Protein AF-A0A3N5I8J9-F1 (afdb_monomer_lite)

Radius of gyration: 19.04 Å; chains: 1; bounding box: 49×52×49 Å

Structure (mmCIF, N/CA/C/O backbone):
data_AF-A0A3N5I8J9-F1
#
_entry.id   AF-A0A3N5I8J9-F1
#
loop_
_atom_site.group_PDB
_atom_site.id
_atom_site.type_symbol
_atom_site.label_atom_id
_atom_site.label_alt_id
_atom_site.label_comp_id
_atom_site.label_asym_id
_atom_site.label_entity_id
_atom_site.label_seq_id
_atom_site.pdbx_PDB_ins_code
_atom_site.Cartn_x
_atom_site.Cartn_y
_atom_site.Cartn_z
_atom_site.occupancy
_atom_site.B_iso_or_equiv
_atom_site.auth_seq_id
_atom_site.auth_comp_id
_atom_site.auth_asym_id
_atom_site.auth_atom_id
_atom_site.pdbx_PDB_model_num
ATOM 1 N N . MET A 1 1 ? -16.643 15.446 7.245 1.00 38.19 1 MET A N 1
ATOM 2 C CA . MET A 1 1 ? -16.345 14.428 6.214 1.00 38.19 1 MET A CA 1
ATOM 3 C C . MET A 1 1 ? -17.607 13.618 5.990 1.00 38.19 1 MET A C 1
ATOM 5 O O . MET A 1 1 ? -18.153 13.133 6.970 1.00 38.19 1 MET A O 1
ATOM 9 N N . ALA A 1 2 ? -18.120 13.555 4.761 1.00 32.69 2 ALA A N 1
ATOM 10 C CA . ALA A 1 2 ? -19.292 12.739 4.450 1.00 32.69 2 ALA A CA 1
ATOM 11 C C . ALA A 1 2 ? -18.886 11.258 4.399 1.00 32.69 2 ALA A C 1
ATOM 13 O O . ALA A 1 2 ? -17.865 10.933 3.795 1.00 32.69 2 ALA A O 1
ATOM 14 N N . ALA A 1 3 ? -19.660 10.384 5.045 1.00 37.78 3 ALA A N 1
ATOM 15 C CA . ALA A 1 3 ? -19.459 8.943 4.970 1.00 37.78 3 ALA A CA 1
ATOM 16 C C . ALA A 1 3 ? -19.724 8.475 3.532 1.00 37.78 3 ALA A C 1
ATOM 18 O O . ALA A 1 3 ? -20.819 8.665 3.001 1.00 37.78 3 ALA A O 1
ATOM 19 N N . VAL A 1 4 ? -18.713 7.890 2.894 1.00 42.34 4 VAL A N 1
ATOM 20 C CA . VAL A 1 4 ? -18.887 7.216 1.606 1.00 42.34 4 VAL A CA 1
ATOM 21 C C . VAL A 1 4 ? -19.664 5.921 1.882 1.00 42.34 4 VAL A C 1
ATOM 23 O O . VAL A 1 4 ? -19.244 5.149 2.744 1.00 42.34 4 VAL A O 1
ATOM 26 N N . PRO A 1 5 ? -20.811 5.672 1.226 1.00 41.78 5 PRO A N 1
ATOM 27 C CA . PRO A 1 5 ? -21.616 4.490 1.507 1.00 41.78 5 PRO A CA 1
ATOM 28 C C . PRO A 1 5 ? -20.843 3.213 1.154 1.00 41.78 5 PRO A C 1
ATOM 30 O O . PRO A 1 5 ? -20.261 3.114 0.075 1.00 41.78 5 PRO A O 1
ATOM 33 N N . ALA A 1 6 ? -20.903 2.208 2.035 1.00 42.53 6 ALA A N 1
ATOM 34 C CA . ALA A 1 6 ? -20.242 0.905 1.875 1.00 42.53 6 ALA A CA 1
ATOM 35 C C . ALA A 1 6 ? -20.578 0.193 0.546 1.00 42.53 6 ALA A C 1
ATOM 37 O O . ALA A 1 6 ? -19.804 -0.626 0.066 1.00 42.53 6 ALA A O 1
ATOM 38 N N . ALA A 1 7 ? -21.692 0.558 -0.100 1.00 42.81 7 ALA A N 1
ATOM 39 C CA . ALA A 1 7 ? -22.076 0.073 -1.425 1.00 42.81 7 ALA A CA 1
ATOM 40 C C . ALA A 1 7 ? -21.104 0.471 -2.559 1.00 42.81 7 ALA A C 1
ATOM 42 O O . ALA A 1 7 ? -21.155 -0.128 -3.633 1.00 42.81 7 ALA A O 1
ATOM 43 N N . ALA A 1 8 ? -20.222 1.455 -2.343 1.00 46.56 8 ALA A N 1
ATOM 44 C CA . ALA A 1 8 ? -19.191 1.851 -3.304 1.00 46.56 8 ALA A CA 1
ATOM 45 C C . ALA A 1 8 ? -17.903 1.009 -3.202 1.00 46.56 8 ALA A C 1
ATOM 47 O O . ALA A 1 8 ? -17.098 1.023 -4.133 1.00 46.56 8 ALA A O 1
ATOM 48 N N . PHE A 1 9 ? -17.718 0.241 -2.122 1.00 50.19 9 PHE A N 1
ATOM 49 C CA . PHE A 1 9 ? -16.536 -0.591 -1.917 1.00 50.19 9 PHE A CA 1
ATOM 50 C C . PHE A 1 9 ? -16.914 -2.066 -2.037 1.00 50.19 9 PHE A C 1
ATOM 52 O O . PHE A 1 9 ? -17.509 -2.656 -1.143 1.00 50.19 9 PHE A O 1
ATOM 59 N N . ARG A 1 10 ? -16.545 -2.693 -3.159 1.00 65.50 10 ARG A N 1
ATOM 60 C CA . ARG A 1 10 ? -16.695 -4.149 -3.337 1.00 65.50 10 ARG A CA 1
ATOM 61 C C . ARG A 1 10 ? -15.750 -4.967 -2.444 1.00 65.50 10 ARG A C 1
ATOM 63 O O . ARG A 1 10 ? -15.867 -6.187 -2.419 1.00 65.50 10 ARG A O 1
ATOM 70 N N . TRP A 1 11 ? -14.835 -4.310 -1.730 1.00 75.75 11 TRP A N 1
ATOM 71 C CA . TRP A 1 11 ? -13.820 -4.935 -0.893 1.00 75.75 11 TRP A CA 1
ATOM 72 C C . TRP A 1 11 ? -13.809 -4.299 0.501 1.00 75.75 11 TRP A C 1
ATOM 74 O O . TRP A 1 11 ? -13.675 -3.081 0.616 1.00 75.75 11 TRP A O 1
ATOM 84 N N . ILE A 1 12 ? -13.969 -5.126 1.538 1.00 86.44 12 ILE A N 1
ATOM 85 C CA . ILE A 1 12 ? -13.916 -4.740 2.954 1.00 86.44 12 ILE A CA 1
ATOM 86 C C . ILE A 1 12 ? -12.791 -5.551 3.596 1.00 86.44 12 ILE A C 1
ATOM 88 O O . ILE A 1 12 ? -12.851 -6.779 3.592 1.00 86.44 12 ILE A O 1
ATOM 92 N N . ASP A 1 13 ? -11.786 -4.878 4.148 1.00 90.56 13 ASP A N 1
ATOM 93 C CA . ASP A 1 13 ? -10.634 -5.498 4.821 1.00 90.56 13 ASP A CA 1
ATOM 94 C C . ASP A 1 13 ? -10.557 -5.150 6.318 1.00 90.56 13 ASP A C 1
ATOM 96 O O . ASP A 1 13 ? -9.645 -5.589 7.019 1.00 90.56 13 ASP A O 1
ATOM 100 N N . GLY A 1 14 ? -11.530 -4.385 6.818 1.00 92.25 14 GLY A N 1
ATOM 101 C CA . GLY A 1 14 ? -11.634 -4.014 8.218 1.00 92.25 14 GLY A CA 1
ATOM 102 C C . GLY A 1 14 ? -13.040 -3.579 8.612 1.00 92.25 14 GLY A C 1
ATOM 103 O O . GLY A 1 14 ? -13.883 -3.255 7.776 1.00 92.25 14 GLY A O 1
ATOM 104 N N . LEU A 1 15 ? -13.294 -3.576 9.918 1.00 94.38 15 LEU A N 1
ATOM 105 C CA . LEU A 1 15 ? -14.535 -3.085 10.508 1.00 94.38 15 LEU A CA 1
ATOM 106 C C . LEU A 1 15 ? -14.209 -1.999 11.523 1.00 94.38 15 LEU A C 1
ATOM 108 O O . LEU A 1 15 ? -13.261 -2.133 12.296 1.00 94.38 15 LEU A O 1
ATOM 112 N N . ARG A 1 16 ? -15.029 -0.954 11.578 1.00 94.19 16 ARG A N 1
ATOM 113 C CA . ARG A 1 16 ? -15.005 0.037 12.657 1.00 94.19 16 ARG A CA 1
ATOM 114 C C . ARG A 1 16 ? -16.383 0.159 13.287 1.00 94.19 16 ARG A C 1
ATOM 116 O O . ARG A 1 16 ? -17.396 0.036 12.604 1.00 94.19 16 ARG A O 1
ATOM 123 N N . ARG A 1 17 ? -16.411 0.437 14.590 1.00 93.62 17 ARG A N 1
ATOM 124 C CA . ARG A 1 17 ? -17.627 0.824 15.304 1.00 93.62 17 ARG A CA 1
ATOM 125 C C . ARG A 1 17 ? -17.758 2.346 15.351 1.00 93.62 17 ARG A C 1
ATOM 127 O O . ARG A 1 17 ? -16.840 3.023 15.803 1.00 93.62 17 ARG A O 1
ATOM 134 N N . GLU A 1 18 ? -18.889 2.865 14.893 1.00 93.88 18 GLU A N 1
ATOM 135 C CA . GLU A 1 18 ? -19.233 4.286 14.997 1.00 93.88 18 GLU A CA 1
ATOM 136 C C . GLU A 1 18 ? -19.690 4.647 16.421 1.00 93.88 18 GLU A C 1
ATOM 138 O O . GLU A 1 18 ? -20.129 3.765 17.168 1.00 93.88 18 GLU A O 1
ATOM 143 N N . PRO A 1 19 ? -19.673 5.938 16.810 1.00 92.44 19 PRO A N 1
ATOM 144 C CA . PRO A 1 19 ? -20.196 6.386 18.103 1.00 92.44 19 PRO A CA 1
ATOM 145 C C . PRO A 1 19 ? -21.672 6.030 18.345 1.00 92.44 19 PRO A C 1
ATOM 147 O O . PRO A 1 19 ? -22.088 5.913 19.494 1.00 92.44 19 PRO A O 1
ATOM 150 N N . SER A 1 20 ? -22.461 5.832 17.280 1.00 94.50 20 SER A N 1
ATOM 151 C CA . SER A 1 20 ? -23.848 5.347 17.356 1.00 94.50 20 SER A CA 1
ATOM 152 C C . SER A 1 20 ? -23.962 3.881 17.790 1.00 94.50 20 SER A C 1
ATOM 154 O O . SER A 1 20 ? -25.043 3.436 18.166 1.00 94.50 20 SER A O 1
ATOM 156 N N . GLY A 1 21 ? -22.861 3.128 17.741 1.00 93.75 21 GLY A N 1
ATOM 157 C CA . GLY A 1 21 ? -22.817 1.686 17.962 1.00 93.75 21 GLY A CA 1
ATOM 158 C C . GLY A 1 21 ? -22.853 0.858 16.675 1.00 93.75 21 GLY A C 1
ATOM 159 O O . GLY A 1 21 ? -22.601 -0.347 16.750 1.00 93.75 21 GLY A O 1
ATOM 160 N N . ASP A 1 22 ? -23.097 1.474 15.517 1.00 94.69 22 ASP A N 1
ATOM 161 C CA . ASP A 1 22 ? -23.155 0.789 14.221 1.00 94.69 22 ASP A CA 1
ATOM 162 C C . ASP A 1 22 ? -21.782 0.261 13.784 1.00 94.69 22 ASP A C 1
ATOM 164 O O . ASP A 1 22 ? -20.743 0.833 14.118 1.00 94.69 22 ASP A O 1
ATOM 168 N N . LEU A 1 23 ? -21.775 -0.834 13.018 1.00 94.25 23 LEU A N 1
ATOM 169 C CA . LEU A 1 23 ? -20.569 -1.359 12.375 1.00 94.25 23 LEU A CA 1
ATOM 170 C C . LEU A 1 23 ? -20.493 -0.884 10.925 1.00 94.25 23 LEU A C 1
ATOM 172 O O . LEU A 1 23 ? -21.447 -1.029 10.162 1.00 94.25 23 LEU A O 1
ATOM 176 N N . VAL A 1 24 ? -19.329 -0.370 10.544 1.00 92.94 24 VAL A N 1
ATOM 177 C CA . VAL A 1 24 ? -19.033 0.128 9.200 1.00 92.94 24 VAL A CA 1
ATOM 178 C C . VAL A 1 24 ? -17.894 -0.694 8.607 1.00 92.94 24 VAL A C 1
ATOM 180 O O . VAL A 1 24 ? -16.873 -0.914 9.260 1.00 92.94 24 VAL A O 1
ATOM 183 N N . GLY A 1 25 ? -18.087 -1.157 7.370 1.00 91.25 25 GLY A N 1
ATOM 184 C CA . GLY A 1 25 ? -17.038 -1.790 6.576 1.00 91.25 25 GLY A CA 1
ATOM 185 C C . GLY A 1 25 ? -16.046 -0.758 6.053 1.00 91.25 25 GLY A C 1
ATOM 186 O O . GLY A 1 25 ? -16.451 0.272 5.515 1.00 91.25 25 GLY A O 1
ATOM 187 N N . CYS A 1 26 ? -14.759 -1.044 6.210 1.00 91.00 26 CYS A N 1
ATOM 188 C CA . CYS A 1 26 ? -13.653 -0.188 5.800 1.00 91.00 26 CYS A CA 1
ATOM 189 C C . CYS A 1 26 ? -12.792 -0.878 4.732 1.00 91.00 26 CYS A C 1
ATOM 191 O O . CYS A 1 26 ? -12.763 -2.107 4.650 1.00 91.00 26 CYS A O 1
ATOM 193 N N . ASN A 1 27 ? -12.095 -0.066 3.935 1.00 90.56 27 ASN A N 1
ATOM 194 C CA . ASN A 1 27 ? -11.051 -0.492 3.002 1.00 90.56 27 ASN A CA 1
ATOM 195 C C . ASN A 1 27 ? -9.742 0.229 3.377 1.00 90.56 27 ASN A C 1
ATOM 197 O O . ASN A 1 27 ? -9.341 1.202 2.737 1.00 90.56 27 ASN A O 1
ATOM 201 N N . PHE A 1 28 ? -9.121 -0.207 4.472 1.00 92.44 28 PHE A N 1
ATOM 202 C CA . PHE A 1 28 ? -7.886 0.368 5.007 1.00 92.44 28 PHE A CA 1
ATOM 203 C C . PHE A 1 28 ? -6.708 0.186 4.058 1.00 92.44 28 PHE A C 1
ATOM 205 O O . PHE A 1 28 ? -5.803 1.015 4.039 1.00 92.44 28 PHE A O 1
ATOM 212 N N . LEU A 1 29 ? -6.734 -0.858 3.233 1.00 90.50 29 LEU A N 1
ATOM 213 C CA . LEU A 1 29 ? -5.770 -1.056 2.166 1.00 90.50 29 LEU A CA 1
ATOM 214 C C . LEU A 1 29 ? -5.812 0.086 1.133 1.00 90.50 29 LEU A C 1
ATOM 216 O O . LEU A 1 29 ? -4.759 0.602 0.765 1.00 90.50 29 LEU A O 1
ATOM 220 N N . ALA A 1 30 ? -6.997 0.534 0.703 1.00 88.00 30 ALA A N 1
ATOM 221 C CA . ALA A 1 30 ? -7.114 1.702 -0.179 1.00 88.00 30 ALA A CA 1
ATOM 222 C C . ALA A 1 30 ? -6.598 2.981 0.492 1.00 88.00 30 ALA A C 1
ATOM 224 O O . ALA A 1 30 ? -5.846 3.735 -0.123 1.00 88.00 30 ALA A O 1
ATOM 225 N N . GLU A 1 31 ? -6.951 3.198 1.764 1.00 91.38 31 GLU A N 1
ATOM 226 C CA . GLU A 1 31 ? -6.442 4.338 2.538 1.00 91.38 31 GLU A CA 1
ATOM 227 C C . GLU A 1 31 ? -4.910 4.321 2.650 1.00 91.38 31 GLU A C 1
ATOM 229 O O . GLU A 1 31 ? -4.269 5.364 2.523 1.00 91.38 31 GLU A O 1
ATOM 234 N N . ALA A 1 32 ? -4.313 3.145 2.851 1.00 93.19 32 ALA A N 1
ATOM 235 C CA . ALA A 1 32 ? -2.868 2.972 2.922 1.00 93.19 32 ALA A CA 1
ATOM 236 C C . ALA A 1 32 ? -2.178 3.331 1.602 1.00 93.19 32 ALA A C 1
ATOM 238 O O . ALA A 1 32 ? -1.175 4.046 1.605 1.00 93.19 32 ALA A O 1
ATOM 239 N N . VAL A 1 33 ? -2.725 2.876 0.471 1.00 91.00 33 VAL A N 1
ATOM 240 C CA . VAL A 1 33 ? -2.208 3.219 -0.863 1.00 91.00 33 VAL A CA 1
ATOM 241 C C . VAL A 1 33 ? -2.300 4.720 -1.103 1.00 91.00 33 VAL A C 1
ATOM 243 O O . VAL A 1 33 ? -1.315 5.328 -1.518 1.00 91.00 33 VAL A O 1
ATOM 246 N N . ASP A 1 34 ? -3.440 5.332 -0.786 1.00 91.19 34 ASP A N 1
ATOM 247 C CA . ASP A 1 34 ? -3.631 6.779 -0.881 1.00 91.19 34 ASP A CA 1
ATOM 248 C C . ASP A 1 34 ? -2.601 7.561 -0.056 1.00 91.19 34 ASP A C 1
ATOM 250 O O . ASP A 1 34 ? -2.024 8.542 -0.536 1.00 91.19 34 ASP A O 1
ATOM 254 N N . ASP A 1 35 ? -2.360 7.141 1.187 1.00 92.69 35 ASP A N 1
ATOM 255 C CA . ASP A 1 35 ? -1.403 7.795 2.077 1.00 92.69 35 ASP A CA 1
ATOM 256 C C . ASP A 1 35 ? 0.039 7.647 1.552 1.00 92.69 35 ASP A C 1
ATOM 258 O O . ASP A 1 35 ? 0.799 8.619 1.570 1.00 92.69 35 ASP A O 1
ATOM 262 N N . LEU A 1 36 ? 0.412 6.476 1.022 1.00 93.69 36 LEU A N 1
ATOM 263 C CA . LEU A 1 36 ? 1.726 6.234 0.408 1.00 93.69 36 LEU A CA 1
ATOM 264 C C . LEU A 1 36 ? 1.937 7.054 -0.875 1.00 93.69 36 LEU A C 1
ATOM 266 O O . LEU A 1 36 ? 3.023 7.601 -1.090 1.00 93.69 36 LEU A O 1
ATOM 270 N N . LEU A 1 37 ? 0.906 7.183 -1.714 1.00 91.81 37 LEU A N 1
ATOM 271 C CA . LEU A 1 37 ? 0.949 8.012 -2.922 1.00 91.81 37 LEU A CA 1
ATOM 272 C C . LEU A 1 37 ? 1.126 9.492 -2.572 1.00 91.81 37 LEU A C 1
ATOM 274 O O . LEU A 1 37 ? 1.973 10.168 -3.163 1.00 91.81 37 LEU A O 1
ATOM 278 N N . ARG A 1 38 ? 0.378 9.989 -1.579 1.00 92.75 38 ARG A N 1
ATOM 279 C CA . ARG A 1 38 ? 0.498 11.373 -1.095 1.00 92.75 38 ARG A CA 1
ATOM 280 C C . ARG A 1 38 ? 1.870 11.658 -0.503 1.00 92.75 38 ARG A C 1
ATOM 282 O O . ARG A 1 38 ? 2.459 12.686 -0.826 1.00 92.75 38 ARG A O 1
ATOM 289 N N . GLU A 1 39 ? 2.398 10.760 0.322 1.00 93.50 39 GLU A N 1
ATOM 290 C CA . GLU A 1 39 ? 3.744 10.889 0.889 1.00 93.50 39 GLU A CA 1
ATOM 291 C C . GLU A 1 39 ? 4.807 10.948 -0.215 1.00 93.50 39 GLU A C 1
ATOM 293 O O . GLU A 1 39 ? 5.699 11.798 -0.194 1.00 93.50 39 GLU A O 1
ATOM 298 N N . HIS A 1 40 ? 4.700 10.079 -1.222 1.00 93.25 40 HIS A N 1
ATOM 299 C CA . HIS A 1 40 ? 5.619 10.084 -2.356 1.00 93.25 40 HIS A CA 1
ATOM 300 C C . HIS A 1 40 ? 5.545 11.386 -3.160 1.00 93.25 40 HIS A C 1
ATOM 302 O O . HIS A 1 40 ? 6.587 11.953 -3.498 1.00 93.25 40 HIS A O 1
ATOM 308 N N . GLN A 1 41 ? 4.340 11.900 -3.413 1.00 92.88 41 GLN A N 1
ATOM 309 C CA . GLN A 1 41 ? 4.142 13.187 -4.081 1.00 92.88 41 GLN A CA 1
ATOM 310 C C . GLN A 1 41 ? 4.715 14.352 -3.263 1.00 92.88 41 GLN A C 1
ATOM 312 O O . GLN A 1 41 ? 5.367 15.226 -3.825 1.00 92.88 41 GLN A O 1
ATOM 317 N N . GLN A 1 42 ? 4.523 14.367 -1.943 1.00 94.19 42 GLN A N 1
ATOM 318 C CA . GLN A 1 42 ? 5.097 15.392 -1.061 1.00 94.19 42 GLN A CA 1
ATOM 319 C C . GLN A 1 42 ? 6.628 15.356 -1.065 1.00 94.19 42 GLN A C 1
ATOM 321 O O . GLN A 1 42 ? 7.273 16.401 -1.089 1.00 94.19 42 GLN A O 1
ATOM 326 N N . ARG A 1 43 ? 7.212 14.155 -1.078 1.00 93.31 43 ARG A N 1
ATOM 327 C CA . ARG A 1 43 ? 8.664 13.949 -1.080 1.00 93.31 43 ARG A CA 1
ATOM 328 C C . ARG A 1 43 ? 9.325 14.374 -2.392 1.00 93.31 43 ARG A C 1
ATOM 330 O O . ARG A 1 43 ? 10.433 14.903 -2.369 1.00 93.31 43 ARG A O 1
ATOM 337 N N . THR A 1 44 ? 8.690 14.084 -3.524 1.00 92.44 44 THR A N 1
ATOM 338 C CA . THR A 1 44 ? 9.254 14.326 -4.866 1.00 92.44 44 THR A CA 1
ATOM 339 C C . THR A 1 44 ? 8.823 15.665 -5.463 1.00 92.44 44 THR A C 1
ATOM 341 O O . THR A 1 44 ? 9.482 16.178 -6.362 1.00 92.44 44 THR A O 1
ATOM 344 N N . GLY A 1 45 ? 7.720 16.241 -4.979 1.00 93.50 45 GLY A N 1
ATOM 345 C CA . GLY A 1 45 ? 7.072 17.399 -5.591 1.00 93.50 45 GLY A CA 1
ATOM 346 C C . GLY A 1 45 ? 6.377 17.081 -6.920 1.00 93.50 45 GLY A C 1
ATOM 347 O O . GLY A 1 45 ? 5.953 18.007 -7.609 1.00 93.50 45 GLY A O 1
ATOM 348 N N . GLN A 1 46 ? 6.261 15.803 -7.299 1.00 89.19 46 GLN A N 1
ATOM 349 C CA . GLN A 1 46 ? 5.727 15.369 -8.589 1.00 89.19 46 GLN A CA 1
ATOM 350 C C . GLN A 1 46 ? 4.536 14.423 -8.420 1.00 89.19 46 GLN A C 1
ATOM 352 O O . GLN A 1 46 ? 4.527 13.541 -7.563 1.00 89.19 46 GLN A O 1
ATOM 357 N N . SER A 1 47 ? 3.515 14.603 -9.259 1.00 88.69 47 SER A N 1
ATOM 358 C CA . SER A 1 47 ? 2.400 13.660 -9.373 1.00 88.69 47 SER A CA 1
ATOM 359 C C . SER A 1 47 ? 2.767 12.498 -10.293 1.00 88.69 47 SER A C 1
ATOM 361 O O . SER A 1 47 ? 3.504 12.673 -11.262 1.00 88.69 47 SER A O 1
ATOM 363 N N . LEU A 1 48 ? 2.211 11.318 -10.016 1.00 86.62 48 LEU A N 1
ATOM 364 C CA . LEU A 1 48 ? 2.358 10.155 -10.889 1.00 86.62 48 LEU A CA 1
ATOM 365 C C . LEU A 1 48 ? 1.405 10.293 -12.083 1.00 86.62 48 LEU A C 1
ATOM 367 O O . LEU A 1 48 ? 0.199 10.467 -11.908 1.00 86.62 48 LEU A O 1
ATOM 371 N N . ALA A 1 49 ? 1.948 10.228 -13.296 1.00 83.69 49 ALA A N 1
ATOM 372 C CA . ALA A 1 49 ? 1.218 10.466 -14.540 1.00 83.69 49 ALA A CA 1
ATOM 373 C C . ALA A 1 49 ? 0.379 9.262 -14.993 1.00 83.69 49 ALA A C 1
ATOM 375 O O . ALA A 1 49 ? -0.580 9.414 -15.757 1.00 83.69 49 ALA A O 1
ATOM 376 N N . ALA A 1 50 ? 0.766 8.065 -14.553 1.00 83.50 50 ALA A N 1
ATOM 377 C CA . ALA A 1 50 ? 0.088 6.819 -14.866 1.00 83.50 50 ALA A CA 1
ATOM 378 C C . ALA A 1 50 ? 0.361 5.749 -13.804 1.00 83.50 50 ALA A C 1
ATOM 380 O O . ALA A 1 50 ? 1.290 5.874 -13.005 1.00 83.50 50 ALA A O 1
ATOM 381 N N . CYS A 1 51 ? -0.428 4.679 -13.829 1.00 83.06 51 CYS A N 1
ATOM 382 C CA . CYS A 1 51 ? -0.152 3.439 -13.106 1.00 83.06 51 CYS A CA 1
ATOM 383 C C . CYS A 1 51 ? 0.189 2.313 -14.093 1.00 83.06 51 CYS A C 1
ATOM 385 O O . CYS A 1 51 ? -0.386 2.297 -15.180 1.00 83.06 51 CYS A O 1
ATOM 387 N N . LEU A 1 52 ? 1.110 1.417 -13.700 1.00 79.19 52 LEU A N 1
ATOM 388 C CA . LEU A 1 52 ? 1.633 0.259 -14.423 1.00 79.19 52 LEU A CA 1
ATOM 389 C C . LEU A 1 52 ? 1.460 -1.073 -13.608 1.00 79.19 52 LEU A C 1
ATOM 391 O O . LEU A 1 52 ? 2.269 -1.349 -12.744 1.00 79.19 52 LEU A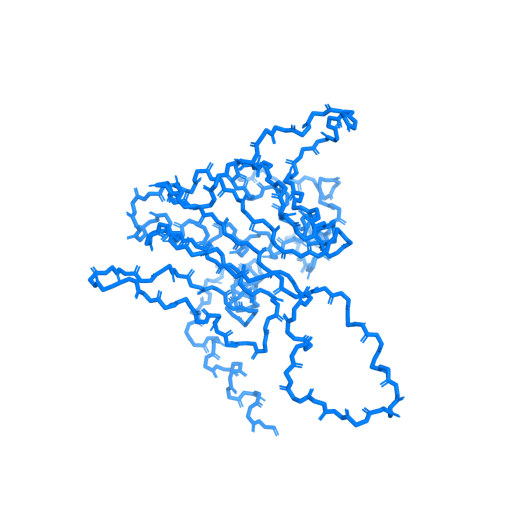 O 1
ATOM 395 N N . LEU A 1 53 ? 0.459 -1.924 -13.846 1.00 78.31 53 LEU A N 1
ATOM 396 C CA . LEU A 1 53 ? 0.142 -3.207 -13.225 1.00 78.31 53 LEU A CA 1
ATOM 397 C C . LEU A 1 53 ? 0.807 -4.387 -13.949 1.00 78.31 53 LEU A C 1
ATOM 399 O O . LEU A 1 53 ? 0.386 -4.764 -15.033 1.00 78.31 53 LEU A O 1
ATOM 403 N N . LEU A 1 54 ? 1.793 -5.029 -13.338 1.00 76.31 54 LEU A N 1
ATOM 404 C CA . LEU A 1 54 ? 2.490 -6.195 -13.878 1.00 76.31 54 LEU A CA 1
ATOM 405 C C . LEU A 1 54 ? 2.010 -7.464 -13.163 1.00 76.31 54 LEU A C 1
ATOM 407 O O . LEU A 1 54 ? 2.156 -7.574 -11.950 1.00 76.31 54 LEU A O 1
ATOM 411 N N . GLY A 1 55 ? 1.463 -8.432 -13.891 1.00 71.44 55 GLY A N 1
ATOM 412 C CA . GLY A 1 55 ? 0.964 -9.698 -13.345 1.00 71.44 55 GLY A CA 1
ATOM 413 C C . GLY A 1 55 ? 0.107 -10.431 -14.373 1.00 71.44 55 GLY A C 1
ATOM 414 O O . GLY A 1 55 ? -0.091 -9.927 -15.478 1.00 71.44 55 GLY A O 1
ATOM 415 N N . ASP A 1 56 ? -0.414 -11.610 -14.036 1.00 69.88 56 ASP A N 1
ATOM 416 C CA . ASP A 1 56 ? -1.462 -12.212 -14.860 1.00 69.88 56 ASP A CA 1
ATOM 417 C C . ASP A 1 56 ? -2.799 -11.486 -14.666 1.00 69.88 56 ASP A C 1
ATOM 419 O O . ASP A 1 56 ? -3.022 -10.769 -13.686 1.00 69.88 56 ASP A O 1
ATOM 423 N N . LEU A 1 57 ? -3.714 -11.708 -15.610 1.00 67.38 57 LEU A N 1
ATOM 424 C CA . LEU A 1 57 ? -5.005 -11.040 -15.616 1.00 67.38 57 LEU A CA 1
ATOM 425 C C . LEU A 1 57 ? -5.787 -11.274 -14.318 1.00 67.38 57 LEU A C 1
ATOM 427 O O . LEU A 1 57 ? -6.309 -10.303 -13.787 1.00 67.38 57 LEU A O 1
ATOM 431 N N . ALA A 1 58 ? -5.840 -12.502 -13.791 1.00 67.25 58 ALA A N 1
ATOM 432 C CA . ALA A 1 58 ? -6.629 -12.830 -12.602 1.00 67.25 58 ALA A CA 1
ATOM 433 C C . ALA A 1 58 ? -6.080 -12.142 -11.343 1.00 67.25 58 ALA A C 1
ATOM 435 O O . ALA A 1 58 ? -6.855 -11.578 -10.565 1.00 67.25 58 ALA A O 1
ATOM 436 N N . ALA A 1 59 ? -4.755 -12.115 -11.178 1.00 69.06 59 ALA A N 1
ATOM 437 C CA . ALA A 1 59 ? -4.093 -11.351 -10.125 1.00 69.06 59 ALA A CA 1
ATOM 438 C C . ALA A 1 59 ? -4.398 -9.851 -10.255 1.00 69.06 59 ALA A C 1
ATOM 440 O O . ALA A 1 59 ? -4.779 -9.210 -9.273 1.00 69.06 59 ALA A O 1
ATOM 441 N N . ILE A 1 60 ? -4.330 -9.304 -11.475 1.00 70.06 60 ILE A N 1
ATOM 442 C CA . ILE A 1 60 ? -4.666 -7.902 -11.738 1.00 70.06 60 ILE A CA 1
ATOM 443 C C . ILE A 1 60 ? -6.137 -7.608 -11.409 1.00 70.06 60 ILE A C 1
ATOM 445 O O . ILE A 1 60 ? -6.420 -6.608 -10.748 1.00 70.06 60 ILE A O 1
ATOM 449 N N . GLU A 1 61 ? -7.094 -8.440 -11.835 1.00 70.31 61 GLU A N 1
ATOM 450 C CA . GLU A 1 61 ? -8.518 -8.212 -11.535 1.00 70.31 61 GLU A CA 1
ATOM 451 C C . GLU A 1 61 ? -8.774 -8.235 -10.024 1.00 70.31 61 GLU A C 1
ATOM 453 O O . GLU A 1 61 ? -9.482 -7.373 -9.504 1.00 70.31 61 GLU A O 1
ATOM 458 N N . SER A 1 62 ? -8.163 -9.189 -9.316 1.00 66.50 62 SER A N 1
ATOM 459 C CA . SER A 1 62 ? -8.316 -9.331 -7.869 1.00 66.50 62 SER A CA 1
ATOM 460 C C . SER A 1 62 ? -7.721 -8.150 -7.104 1.00 66.50 62 SER A C 1
ATOM 462 O O . SER A 1 62 ? -8.311 -7.697 -6.127 1.00 66.50 62 SER A O 1
ATOM 464 N N . ALA A 1 63 ? -6.563 -7.646 -7.527 1.00 66.38 63 ALA A N 1
ATOM 465 C CA . ALA A 1 63 ? -5.856 -6.593 -6.808 1.00 66.38 63 ALA A CA 1
ATOM 466 C C . ALA A 1 63 ? -6.345 -5.187 -7.164 1.00 66.38 63 ALA A C 1
ATOM 468 O O . ALA A 1 63 ? -6.326 -4.300 -6.322 1.00 66.38 63 ALA A O 1
ATOM 469 N N . THR A 1 64 ? -6.815 -4.951 -8.389 1.00 71.00 64 THR A N 1
ATOM 470 C CA . THR A 1 64 ? -7.290 -3.615 -8.795 1.00 71.00 64 THR A CA 1
ATOM 471 C C . THR A 1 64 ? -8.579 -3.199 -8.113 1.00 71.00 64 THR A C 1
ATOM 473 O O . THR A 1 64 ? -8.807 -2.005 -7.937 1.00 71.00 64 THR A O 1
ATOM 476 N N . LEU A 1 65 ? -9.413 -4.157 -7.704 1.00 71.06 65 LEU A N 1
ATOM 477 C CA . LEU A 1 65 ? -10.677 -3.881 -7.025 1.00 71.06 65 LEU A CA 1
ATOM 478 C C . LEU A 1 65 ? -10.488 -3.104 -5.706 1.00 71.06 65 LEU A C 1
ATOM 480 O O . LEU A 1 65 ? -11.142 -2.070 -5.558 1.00 71.06 65 LEU A O 1
ATOM 484 N N . PRO A 1 66 ? -9.594 -3.520 -4.786 1.00 69.69 66 PRO A N 1
ATOM 485 C CA . PRO A 1 66 ? -9.262 -2.739 -3.596 1.00 69.69 66 PRO A CA 1
ATOM 486 C C . PRO A 1 66 ? -8.767 -1.319 -3.880 1.00 69.69 66 PRO A C 1
ATOM 488 O O . PRO A 1 66 ? -9.062 -0.423 -3.098 1.00 69.69 66 PRO A O 1
ATOM 491 N N . PHE A 1 67 ? -8.039 -1.105 -4.981 1.00 74.25 67 PHE A N 1
ATOM 492 C CA . PHE A 1 67 ? -7.332 0.152 -5.257 1.00 74.25 67 PHE A CA 1
ATOM 493 C C . PHE A 1 67 ? -8.061 1.090 -6.228 1.00 74.25 67 PHE A C 1
ATOM 495 O O . PHE A 1 67 ? -7.600 2.199 -6.483 1.00 74.25 67 PHE A O 1
ATOM 502 N N . ALA A 1 68 ? -9.187 0.673 -6.810 1.00 70.19 68 ALA A N 1
ATOM 503 C CA . ALA A 1 68 ? -9.783 1.354 -7.962 1.00 70.19 68 ALA A CA 1
ATOM 504 C C . ALA A 1 68 ? -10.082 2.851 -7.738 1.00 70.19 68 ALA A C 1
ATOM 506 O O . ALA A 1 68 ? -10.098 3.615 -8.699 1.00 70.19 68 ALA A O 1
ATOM 507 N N . SER A 1 69 ? -10.308 3.276 -6.490 1.00 72.38 69 SER A N 1
ATOM 508 C CA . SER A 1 69 ? -10.583 4.671 -6.133 1.00 72.38 69 SER A CA 1
ATOM 509 C C . SER A 1 69 ? -9.343 5.544 -5.914 1.00 72.38 69 SER A C 1
ATOM 511 O O . SER A 1 69 ? -9.488 6.763 -5.902 1.00 72.38 69 SER A O 1
ATOM 513 N N . CYS A 1 70 ? -8.160 4.954 -5.715 1.00 75.06 70 CYS A N 1
ATOM 514 C CA . CYS A 1 70 ? -6.937 5.665 -5.315 1.00 75.06 70 CYS A CA 1
ATOM 515 C C . CYS A 1 70 ? -5.830 5.667 -6.381 1.00 75.06 70 CYS A C 1
ATOM 517 O O . CYS A 1 70 ? -4.830 6.368 -6.240 1.00 75.06 70 CYS A O 1
ATOM 519 N N . LEU A 1 71 ? -5.967 4.883 -7.454 1.00 78.88 71 LEU A N 1
ATOM 520 C CA . LEU A 1 71 ? -4.928 4.803 -8.482 1.00 78.88 71 LEU A CA 1
ATOM 521 C C . LEU A 1 71 ? -4.927 6.040 -9.406 1.00 78.88 71 LEU A C 1
ATOM 523 O O . LEU A 1 71 ? -5.995 6.521 -9.794 1.00 78.88 71 LEU A O 1
ATOM 527 N N . PRO A 1 72 ? -3.739 6.524 -9.827 1.00 70.62 72 PRO A N 1
ATOM 528 C CA . PRO A 1 72 ? -3.610 7.482 -10.926 1.00 70.62 72 PRO A CA 1
ATOM 529 C C . PRO A 1 72 ? -4.273 6.981 -12.221 1.00 70.62 72 PRO A C 1
ATOM 531 O O . PRO A 1 72 ? -4.543 5.783 -12.342 1.00 70.62 72 PRO A O 1
ATOM 534 N N . PRO A 1 73 ? -4.466 7.855 -13.233 1.00 66.06 73 PRO A N 1
ATOM 535 C CA . PRO A 1 73 ? -5.005 7.456 -14.528 1.00 66.06 73 PRO A CA 1
ATOM 536 C C . PRO A 1 73 ? -4.312 6.215 -15.097 1.00 66.06 73 PRO A C 1
ATOM 538 O O . PRO A 1 73 ? -3.088 6.119 -15.181 1.00 66.06 73 PRO A O 1
ATOM 541 N N . LEU A 1 74 ? -5.124 5.244 -15.486 1.00 62.47 74 LEU A N 1
ATOM 542 C CA . LEU A 1 74 ? -4.680 3.921 -15.897 1.00 62.47 74 LEU A CA 1
ATOM 543 C C . LEU A 1 74 ? -4.335 3.965 -17.408 1.00 62.47 74 LEU A C 1
ATOM 545 O O . LEU A 1 74 ? -5.173 4.365 -18.216 1.00 62.47 74 LEU A O 1
ATOM 549 N N . ARG A 1 75 ? -3.096 3.611 -17.806 1.00 56.03 75 ARG A N 1
ATOM 550 C CA . ARG A 1 75 ? -2.616 3.654 -19.212 1.00 56.03 75 ARG A CA 1
ATOM 551 C C . ARG A 1 75 ? -2.241 2.266 -19.745 1.00 56.03 75 ARG A C 1
ATOM 553 O O . ARG A 1 75 ? -1.417 1.599 -19.146 1.00 56.03 75 ARG A O 1
ATOM 560 N N . TYR A 1 76 ? -2.790 1.882 -20.903 1.00 53.56 76 TYR A N 1
ATOM 561 C CA . TYR A 1 76 ? -2.655 0.549 -21.521 1.00 53.56 76 TYR A CA 1
ATOM 562 C C . TYR A 1 76 ? -1.294 0.286 -22.193 1.00 53.56 76 TYR A C 1
ATOM 564 O O . TYR A 1 76 ? -0.833 1.125 -22.966 1.00 53.56 76 TYR A O 1
ATOM 572 N N . GLN A 1 77 ? -0.700 -0.904 -21.994 1.00 50.19 77 GLN A N 1
ATOM 573 C CA . GLN A 1 77 ? 0.491 -1.337 -22.743 1.00 50.19 77 GLN A CA 1
ATOM 574 C C . GLN A 1 77 ? 0.568 -2.868 -22.920 1.00 50.19 77 GLN A C 1
ATOM 576 O O . GLN A 1 77 ? 0.646 -3.583 -21.932 1.00 50.19 77 GLN A O 1
ATOM 581 N N . PRO A 1 78 ? 0.597 -3.417 -24.143 1.00 42.06 78 PRO A N 1
ATOM 582 C CA . PRO A 1 78 ? 0.864 -4.843 -24.334 1.00 42.06 78 PRO A CA 1
ATOM 583 C C . PRO A 1 78 ? 2.342 -5.167 -24.046 1.00 42.06 78 PRO A C 1
ATOM 585 O O . PRO A 1 78 ? 3.228 -4.457 -24.526 1.00 42.06 78 PRO A O 1
ATOM 588 N N . VAL A 1 79 ? 2.620 -6.242 -23.298 1.00 48.75 79 VAL A N 1
ATOM 589 C CA . VAL A 1 79 ? 3.983 -6.794 -23.157 1.00 48.75 79 VAL A CA 1
ATOM 590 C C . VAL A 1 79 ? 4.163 -7.920 -24.175 1.00 48.75 79 VAL A C 1
ATOM 592 O O . VAL A 1 79 ? 3.245 -8.690 -24.454 1.00 48.75 79 VAL A O 1
ATOM 595 N N . ALA A 1 80 ? 5.347 -7.964 -24.792 1.00 38.75 80 ALA A N 1
ATOM 596 C CA . ALA A 1 80 ? 5.664 -8.787 -25.963 1.00 38.75 80 ALA A CA 1
ATOM 597 C C . ALA A 1 80 ? 5.588 -10.314 -25.736 1.00 38.75 80 ALA A C 1
ATOM 599 O O . ALA A 1 80 ? 5.675 -11.074 -26.696 1.00 38.75 80 ALA A O 1
ATOM 600 N N . ASP A 1 81 ? 5.420 -10.766 -24.494 1.00 44.06 81 ASP A N 1
ATOM 601 C CA . ASP A 1 81 ? 5.361 -12.173 -24.081 1.00 44.06 81 ASP A CA 1
ATOM 602 C C . ASP A 1 81 ? 3.928 -12.742 -24.008 1.00 44.06 81 ASP A C 1
ATOM 604 O O . ASP A 1 81 ? 3.741 -13.907 -23.657 1.00 44.06 81 ASP A O 1
ATOM 608 N N . GLY A 1 82 ? 2.910 -11.946 -24.352 1.00 37.66 82 GLY A N 1
ATOM 609 C CA . GLY A 1 82 ? 1.504 -12.351 -24.263 1.00 37.66 82 GLY A CA 1
ATOM 610 C C . GLY A 1 82 ? 0.870 -12.117 -22.888 1.00 37.66 82 GLY A C 1
ATOM 611 O O . GLY A 1 82 ? -0.293 -12.473 -22.690 1.00 37.66 82 GLY A O 1
ATOM 612 N N . SER A 1 83 ? 1.583 -11.481 -21.955 1.00 42.31 83 SER A N 1
ATOM 613 C CA . SER A 1 83 ? 1.019 -11.007 -20.692 1.00 42.31 83 SER A CA 1
ATOM 614 C C . SER A 1 83 ? 0.171 -9.751 -20.936 1.00 42.31 83 SER A C 1
ATOM 616 O O . SER A 1 83 ? 0.653 -8.717 -21.405 1.00 42.31 83 SER A O 1
ATOM 618 N N . LEU A 1 84 ? -1.128 -9.837 -20.632 1.00 41.50 84 LEU A N 1
ATOM 619 C CA . LEU A 1 84 ? -2.048 -8.700 -20.679 1.00 41.50 84 LEU A CA 1
ATOM 620 C C . LEU A 1 84 ? -1.781 -7.771 -19.500 1.00 41.50 84 LEU A C 1
ATOM 622 O O . LEU A 1 84 ? -2.084 -8.096 -18.355 1.00 41.50 84 LEU A O 1
ATOM 626 N N . VAL A 1 85 ? -1.286 -6.578 -19.794 1.00 46.38 85 VAL A N 1
ATOM 627 C CA . VAL A 1 85 ? -1.125 -5.527 -18.798 1.00 46.38 85 VAL A CA 1
ATOM 628 C C . VAL A 1 85 ? -2.383 -4.659 -18.837 1.00 46.38 85 VAL A C 1
ATOM 630 O O . VAL A 1 85 ? -2.573 -3.809 -19.712 1.00 46.38 85 VAL A O 1
ATOM 633 N N . ARG A 1 86 ? -3.321 -4.970 -17.941 1.00 43.41 86 ARG A N 1
ATOM 634 C CA . ARG A 1 86 ? -4.622 -4.299 -17.833 1.00 43.41 86 ARG A CA 1
ATOM 635 C C . ARG A 1 86 ? -4.476 -2.988 -17.070 1.00 43.41 86 ARG A C 1
ATOM 637 O O . ARG A 1 86 ? -3.786 -2.933 -16.063 1.00 43.41 86 ARG A O 1
ATOM 644 N N . TYR A 1 87 ? -5.218 -1.969 -17.495 1.00 46.97 87 TYR A N 1
ATOM 645 C CA . TYR A 1 87 ? -5.282 -0.674 -16.823 1.00 46.97 87 TYR A CA 1
ATOM 646 C C . TYR A 1 87 ? -6.729 -0.216 -16.761 1.00 46.97 87 TYR A C 1
ATOM 648 O O . TYR A 1 87 ? -7.340 0.065 -17.781 1.00 46.97 87 TYR A O 1
ATOM 656 N N . GLY A 1 88 ? -7.305 -0.246 -15.561 1.00 36.66 88 GLY A N 1
ATOM 657 C CA . GLY A 1 88 ? -8.738 -0.096 -15.311 1.00 36.66 88 GLY A CA 1
ATOM 658 C C . GLY A 1 88 ? -9.416 1.146 -15.913 1.00 36.66 88 GLY A C 1
ATOM 659 O O . GLY A 1 88 ? -9.140 2.290 -15.585 1.00 36.66 88 GLY A O 1
ATOM 660 N N . GLY A 1 89 ? -10.413 0.847 -16.729 1.00 34.38 89 GLY A N 1
ATOM 661 C CA . GLY A 1 89 ? -11.698 1.514 -16.899 1.00 34.38 89 GLY A CA 1
ATOM 662 C C . GLY A 1 89 ? -12.696 0.405 -17.268 1.00 34.38 89 GLY A C 1
ATOM 663 O O . GLY A 1 89 ? -12.298 -0.763 -17.373 1.00 34.38 89 GLY A O 1
ATOM 664 N N . ALA A 1 90 ? -13.983 0.711 -17.463 1.00 41.31 90 ALA A N 1
ATOM 665 C CA . ALA A 1 90 ? -14.882 -0.255 -18.106 1.00 41.31 90 ALA A CA 1
ATOM 666 C C . ALA A 1 90 ? -14.279 -0.679 -19.460 1.00 41.31 90 ALA A C 1
ATOM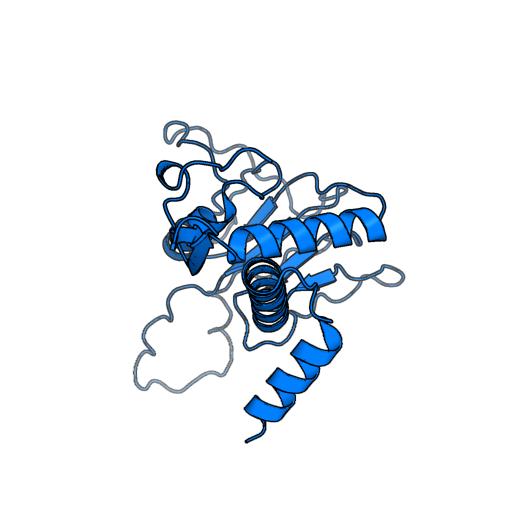 668 O O . ALA A 1 90 ? -13.741 0.182 -20.155 1.00 41.31 90 ALA A O 1
ATOM 669 N N . LEU A 1 91 ? -14.334 -1.978 -19.801 1.00 39.78 91 LEU A N 1
ATOM 670 C CA . LEU A 1 91 ? -13.796 -2.517 -21.058 1.00 39.78 91 LEU A CA 1
ATOM 671 C C . LEU A 1 91 ? -14.170 -1.595 -22.235 1.00 39.78 91 LEU A C 1
ATOM 673 O O . LEU A 1 91 ? -15.363 -1.497 -22.542 1.00 39.78 91 LEU A O 1
ATOM 677 N N . PRO A 1 92 ? -13.217 -0.962 -22.946 1.00 39.50 92 PRO A N 1
ATOM 678 C CA . PRO A 1 92 ? -13.479 -0.682 -24.343 1.00 39.50 92 PRO A CA 1
ATOM 679 C C . PRO A 1 92 ? -13.674 -2.040 -25.046 1.00 39.50 92 PRO A C 1
ATOM 681 O O . PRO A 1 92 ? -13.016 -3.020 -24.676 1.00 39.50 92 PRO A O 1
ATOM 684 N N . PRO A 1 93 ? -14.607 -2.148 -26.007 1.00 35.41 93 PRO A N 1
ATOM 685 C CA . PRO A 1 93 ? -14.769 -3.366 -26.794 1.00 35.41 93 PRO A CA 1
ATOM 686 C C . PRO A 1 93 ? -13.415 -3.775 -27.391 1.00 35.41 93 PRO A C 1
ATOM 688 O O . PRO A 1 93 ? -12.615 -2.907 -27.726 1.00 35.41 93 PRO A O 1
ATOM 691 N N . SER A 1 94 ? -13.193 -5.090 -27.465 1.00 40.38 94 SER A N 1
ATOM 692 C CA . SER A 1 94 ? -11.958 -5.868 -27.706 1.00 40.38 94 SER A CA 1
ATOM 693 C C . SER A 1 94 ? -10.967 -5.425 -28.813 1.00 40.38 94 SER A C 1
ATOM 695 O O . SER A 1 94 ? -10.001 -6.143 -29.063 1.00 40.38 94 SER A O 1
ATOM 697 N N . ASP A 1 95 ? -11.141 -4.276 -29.463 1.00 32.25 95 ASP A N 1
ATOM 698 C CA . ASP A 1 95 ? -10.547 -3.974 -30.768 1.00 32.25 95 ASP A CA 1
ATOM 699 C C . ASP A 1 95 ? -9.592 -2.765 -30.792 1.00 32.25 95 ASP A C 1
ATOM 701 O O . ASP A 1 95 ? -9.120 -2.378 -31.860 1.00 32.25 95 ASP A O 1
ATOM 705 N N . THR A 1 96 ? -9.243 -2.162 -29.651 1.00 37.59 96 THR A N 1
ATOM 706 C CA . THR A 1 96 ? -8.303 -1.022 -29.606 1.00 37.59 96 THR A CA 1
ATOM 707 C C . THR A 1 96 ? -7.068 -1.298 -28.753 1.00 37.59 96 THR A C 1
ATOM 709 O O . THR A 1 96 ? -6.866 -0.739 -27.678 1.00 37.59 96 THR A O 1
ATOM 712 N N . VAL A 1 97 ? -6.181 -2.143 -29.281 1.00 38.69 97 VAL A N 1
ATOM 713 C CA . VAL A 1 97 ? -4.785 -2.216 -28.831 1.00 38.69 97 VAL A CA 1
ATOM 714 C C . VAL A 1 97 ? -4.018 -1.069 -29.495 1.00 38.69 97 VAL A C 1
ATOM 716 O O . VAL A 1 97 ? -3.724 -1.117 -30.688 1.00 38.69 97 VAL A O 1
ATOM 719 N N . SER A 1 98 ? -3.719 -0.012 -28.735 1.00 37.03 98 SER A N 1
ATOM 720 C CA . SER A 1 98 ? -2.794 1.038 -29.187 1.00 37.03 98 SER A CA 1
ATOM 721 C C . SER A 1 98 ? -1.385 0.464 -29.390 1.00 37.03 98 SER A C 1
ATOM 723 O O . SER A 1 98 ? -0.985 -0.437 -28.645 1.00 37.03 98 SER A O 1
ATOM 725 N N . PRO A 1 99 ? -0.615 0.973 -30.371 1.00 38.78 99 PRO A N 1
ATOM 726 C CA . PRO A 1 99 ? 0.729 0.484 -30.652 1.00 38.78 99 PRO A CA 1
ATOM 727 C C . PRO A 1 99 ? 1.625 0.623 -29.419 1.00 38.78 99 PRO A C 1
ATOM 729 O O . PRO A 1 99 ? 1.513 1.586 -28.660 1.00 38.78 99 PRO A O 1
ATOM 732 N N . ALA A 1 100 ? 2.496 -0.369 -29.231 1.00 43.84 100 ALA A N 1
ATOM 733 C CA . ALA A 1 100 ? 3.416 -0.477 -28.111 1.00 43.84 100 ALA A CA 1
ATOM 734 C C . ALA A 1 100 ? 4.194 0.832 -27.905 1.00 43.84 100 ALA A C 1
ATOM 736 O O . ALA A 1 100 ? 5.072 1.174 -28.695 1.00 43.84 100 ALA A O 1
ATOM 737 N N . LEU A 1 101 ? 3.898 1.550 -26.817 1.00 43.59 101 LEU A N 1
ATOM 738 C CA . LEU A 1 101 ? 4.887 2.447 -26.231 1.00 43.59 101 LEU A CA 1
ATOM 739 C C . LEU A 1 101 ? 6.121 1.586 -25.948 1.00 43.59 101 LEU A C 1
ATOM 741 O O . LEU A 1 101 ? 6.001 0.493 -25.398 1.00 43.59 101 LEU A O 1
ATOM 745 N N . THR A 1 102 ? 7.305 2.015 -26.352 1.00 52.34 102 THR A N 1
ATOM 746 C CA . THR A 1 102 ? 8.528 1.390 -25.862 1.00 52.34 102 THR A CA 1
ATOM 747 C C . THR A 1 102 ? 8.738 1.902 -24.437 1.00 52.34 102 THR A C 1
ATOM 749 O O . THR A 1 102 ? 8.776 3.106 -24.201 1.00 52.34 102 THR A O 1
ATOM 752 N N . LEU A 1 103 ? 8.842 0.993 -23.458 1.00 54.47 103 LEU A N 1
ATOM 753 C CA . LEU A 1 103 ? 9.123 1.317 -22.042 1.00 54.47 103 LEU A CA 1
ATOM 754 C C . LEU A 1 103 ? 10.354 2.230 -21.866 1.00 54.47 103 LEU A C 1
ATOM 756 O O . LEU A 1 103 ? 10.478 2.914 -20.857 1.00 54.47 103 LEU A O 1
ATOM 760 N N . GLU A 1 104 ? 11.222 2.273 -22.877 1.00 51.66 104 GLU A N 1
ATOM 761 C CA . GLU A 1 104 ? 12.425 3.100 -22.972 1.00 51.66 104 GLU A CA 1
ATOM 762 C C . GLU A 1 104 ? 12.168 4.620 -22.974 1.00 51.66 104 GLU A C 1
ATOM 764 O O . GLU A 1 104 ? 13.122 5.385 -22.851 1.00 51.66 104 GLU A O 1
ATOM 769 N N . SER A 1 105 ? 10.915 5.085 -23.079 1.00 54.41 105 SER A N 1
ATOM 770 C CA . SER A 1 105 ? 10.579 6.518 -23.104 1.00 54.41 105 SER A CA 1
ATOM 771 C C . SER A 1 105 ? 9.670 6.984 -21.961 1.00 54.41 105 SER A C 1
ATOM 773 O O . SER A 1 105 ? 8.970 7.988 -22.112 1.00 54.41 105 SER A O 1
ATOM 775 N N . LEU A 1 106 ? 9.634 6.280 -20.824 1.00 68.31 106 LEU A N 1
ATOM 776 C CA . LEU A 1 106 ? 8.910 6.747 -19.636 1.00 68.31 106 LEU A CA 1
ATOM 777 C C . LEU A 1 106 ? 9.664 7.911 -18.973 1.00 68.31 106 LEU A C 1
ATOM 779 O O . LEU A 1 106 ? 10.362 7.751 -17.976 1.00 68.31 106 LEU A O 1
ATOM 783 N N . THR A 1 107 ? 9.526 9.104 -19.552 1.00 76.06 107 THR A N 1
ATOM 784 C CA . THR A 1 107 ? 10.106 10.349 -19.028 1.00 76.06 107 THR A CA 1
ATOM 785 C C . THR A 1 107 ? 9.309 10.935 -17.866 1.00 76.06 107 THR A C 1
ATOM 787 O O . THR A 1 107 ? 9.778 11.865 -17.221 1.00 76.06 107 THR A O 1
ATOM 790 N N . GLU A 1 108 ? 8.102 10.427 -17.615 1.00 84.06 108 GLU A N 1
ATOM 791 C CA . GLU A 1 108 ? 7.218 10.882 -16.542 1.00 84.06 108 GLU A CA 1
ATOM 792 C C . GLU A 1 108 ? 7.252 9.898 -15.358 1.00 84.06 108 GLU A C 1
ATOM 794 O O . GLU A 1 108 ? 7.360 8.685 -15.572 1.00 84.06 108 GLU A O 1
ATOM 799 N N . PRO A 1 109 ? 7.114 10.381 -14.111 1.00 86.06 109 PRO A N 1
ATOM 800 C CA . PRO A 1 109 ? 6.901 9.527 -12.948 1.00 86.06 109 PRO A CA 1
ATOM 801 C C . PRO A 1 109 ? 5.647 8.672 -13.109 1.00 86.06 109 PRO A C 1
ATOM 803 O O . PRO A 1 109 ? 4.563 9.193 -13.382 1.00 86.06 109 PRO A O 1
ATOM 806 N N . ILE A 1 110 ? 5.767 7.370 -12.871 1.00 87.19 110 ILE A N 1
ATOM 807 C CA . ILE A 1 110 ? 4.625 6.452 -12.870 1.00 87.19 110 ILE A CA 1
ATOM 808 C C . ILE A 1 110 ? 4.576 5.628 -11.584 1.00 87.19 110 ILE A C 1
ATOM 810 O O . ILE A 1 110 ? 5.586 5.429 -10.906 1.00 87.19 110 ILE A O 1
ATOM 814 N N . LEU A 1 111 ? 3.386 5.147 -11.245 1.00 87.75 111 LEU A N 1
ATOM 815 C CA . LEU A 1 111 ? 3.203 4.057 -10.296 1.00 87.75 111 LEU A CA 1
ATOM 816 C C . LEU A 1 111 ? 3.418 2.741 -11.043 1.00 87.75 111 LEU A C 1
ATOM 818 O O . LEU A 1 111 ? 2.873 2.583 -12.122 1.00 87.75 111 LEU A O 1
ATOM 822 N N . VAL A 1 112 ? 4.137 1.783 -10.479 1.00 86.00 112 VAL A N 1
ATOM 823 C CA . VAL A 1 112 ? 4.200 0.397 -10.953 1.00 86.00 112 VAL A CA 1
ATOM 824 C C . VAL A 1 112 ? 3.670 -0.494 -9.835 1.00 86.00 112 VAL A C 1
ATOM 826 O O . VAL A 1 112 ? 4.066 -0.308 -8.698 1.00 86.00 112 VAL A O 1
ATOM 829 N N . ILE A 1 113 ? 2.793 -1.453 -10.108 1.00 85.56 113 ILE A N 1
ATOM 830 C CA . ILE A 1 113 ? 2.317 -2.457 -9.154 1.00 85.56 113 ILE A CA 1
ATOM 831 C C . ILE A 1 113 ? 2.613 -3.822 -9.749 1.00 85.56 113 ILE A C 1
ATOM 833 O O . ILE A 1 113 ? 1.983 -4.232 -10.716 1.00 85.56 113 ILE A O 1
ATOM 837 N N . ARG A 1 114 ? 3.578 -4.532 -9.183 1.00 82.69 114 ARG A N 1
ATOM 838 C CA . ARG A 1 114 ? 3.945 -5.882 -9.598 1.00 82.69 114 ARG A CA 1
ATOM 839 C C . ARG A 1 114 ? 3.270 -6.883 -8.674 1.00 82.69 114 ARG A C 1
ATOM 841 O O . ARG A 1 114 ? 3.363 -6.754 -7.464 1.00 82.69 114 ARG A O 1
ATOM 848 N N . MET A 1 115 ? 2.584 -7.867 -9.233 1.00 77.81 115 MET A N 1
ATOM 849 C CA . MET A 1 115 ? 1.785 -8.846 -8.503 1.00 77.81 115 MET A CA 1
ATOM 850 C C . MET A 1 115 ? 2.301 -10.255 -8.749 1.00 77.81 115 MET A C 1
ATOM 852 O O . MET A 1 115 ? 2.747 -10.590 -9.850 1.00 77.81 115 MET A O 1
ATOM 856 N N . ARG A 1 116 ? 2.232 -11.093 -7.710 1.00 73.75 116 ARG A N 1
ATOM 857 C CA . ARG A 1 116 ? 2.520 -12.521 -7.836 1.00 73.75 116 ARG A CA 1
ATOM 858 C C . ARG A 1 116 ? 1.415 -13.151 -8.676 1.00 73.75 116 ARG A C 1
ATOM 860 O O . ARG A 1 116 ? 0.245 -13.042 -8.315 1.00 73.75 116 ARG A O 1
ATOM 867 N N . GLY A 1 117 ? 1.786 -13.808 -9.770 1.00 63.66 117 GLY A N 1
ATOM 868 C CA . GLY A 1 117 ? 0.830 -14.656 -10.470 1.00 63.66 117 GLY A CA 1
ATOM 869 C C . GLY A 1 117 ? 0.566 -15.966 -9.728 1.00 63.66 117 GLY A C 1
ATOM 870 O O . GLY A 1 117 ? 1.304 -16.282 -8.788 1.00 63.66 117 GLY A O 1
ATOM 871 N N . PRO A 1 118 ? -0.461 -16.749 -10.111 1.00 56.72 118 PRO A N 1
ATOM 872 C CA . PRO A 1 118 ? -0.704 -18.040 -9.500 1.00 56.72 118 PRO A CA 1
ATOM 873 C C . PRO A 1 118 ? 0.555 -18.882 -9.660 1.00 56.72 118 PRO A C 1
ATOM 875 O O . PRO A 1 118 ? 1.127 -18.970 -10.751 1.00 56.72 118 PRO A O 1
ATOM 878 N N . GLU A 1 119 ? 1.000 -19.488 -8.561 1.00 56.75 119 GLU A N 1
ATOM 879 C CA . GLU A 1 119 ? 2.109 -20.427 -8.613 1.00 56.75 119 GLU A CA 1
ATOM 880 C C . GLU A 1 119 ? 1.766 -21.498 -9.643 1.00 56.75 119 GLU A C 1
ATOM 882 O O . GLU A 1 119 ? 0.758 -22.202 -9.523 1.00 56.75 119 GLU A O 1
ATOM 887 N N . ARG A 1 120 ? 2.578 -21.606 -10.701 1.00 49.00 120 ARG A N 1
ATOM 888 C CA . ARG A 1 120 ? 2.440 -22.748 -11.598 1.00 49.00 120 ARG A CA 1
ATOM 889 C C . ARG A 1 120 ? 2.659 -23.989 -10.733 1.00 49.00 120 ARG A C 1
ATOM 891 O O . ARG A 1 120 ? 3.651 -24.024 -10.004 1.00 49.00 120 ARG A O 1
ATOM 898 N N . PRO A 1 121 ? 1.769 -24.995 -10.787 1.00 42.19 121 PRO A N 1
ATOM 899 C CA . PRO A 1 121 ? 1.961 -26.206 -10.011 1.00 42.19 121 PRO A CA 1
ATOM 900 C C . PRO A 1 121 ? 3.337 -26.772 -10.350 1.00 42.19 121 PRO A C 1
ATOM 902 O O . PRO A 1 121 ? 3.621 -27.041 -11.521 1.00 42.19 121 PRO A O 1
ATOM 905 N N . LEU A 1 122 ? 4.188 -26.892 -9.324 1.00 43.38 122 LEU A N 1
ATOM 906 C CA . LEU A 1 122 ? 5.526 -27.468 -9.413 1.00 43.38 122 LEU A CA 1
ATOM 907 C C . LEU A 1 122 ? 5.413 -28.788 -10.172 1.00 43.38 122 LEU A C 1
ATOM 909 O O . LEU A 1 122 ? 4.894 -29.777 -9.646 1.00 43.38 122 LEU A O 1
ATOM 913 N N . LYS A 1 123 ? 5.854 -28.807 -11.435 1.00 44.03 123 LYS A N 1
ATOM 914 C CA . LYS A 1 123 ? 5.889 -30.042 -12.213 1.00 44.03 123 LYS A CA 1
ATOM 915 C C . LYS A 1 123 ? 6.832 -30.989 -11.485 1.00 44.03 123 LYS A C 1
ATOM 917 O O . LYS A 1 123 ? 8.039 -30.774 -11.410 1.00 44.03 123 LYS A O 1
ATOM 922 N N . SER A 1 124 ? 6.250 -32.027 -10.900 1.00 44.19 124 SER A N 1
ATOM 923 C CA . SER A 1 124 ? 6.953 -33.037 -10.131 1.00 44.19 124 SER A CA 1
ATOM 924 C C . SER A 1 124 ? 8.082 -33.669 -10.950 1.00 44.19 124 SER A C 1
ATOM 926 O O . SER A 1 124 ? 7.832 -34.272 -11.991 1.00 44.19 124 SER A O 1
ATOM 928 N N . LYS A 1 125 ? 9.303 -33.5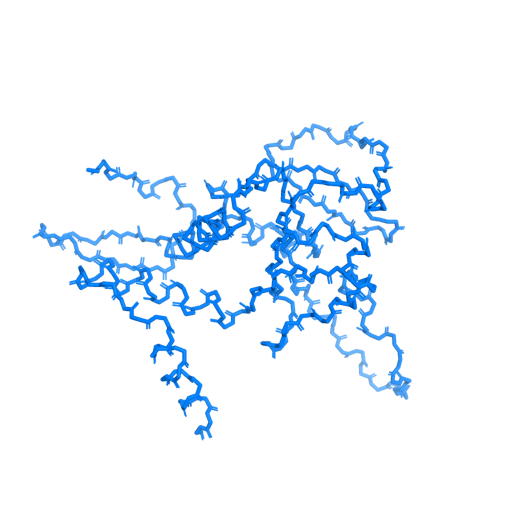82 -10.410 1.00 43.31 125 LYS A N 1
ATOM 929 C CA . LYS A 1 125 ? 10.468 -34.447 -10.668 1.00 43.31 125 LYS A CA 1
ATOM 930 C C . LYS A 1 125 ? 10.864 -34.642 -12.141 1.00 43.31 125 LYS A C 1
ATOM 932 O O . LYS A 1 125 ? 10.807 -35.743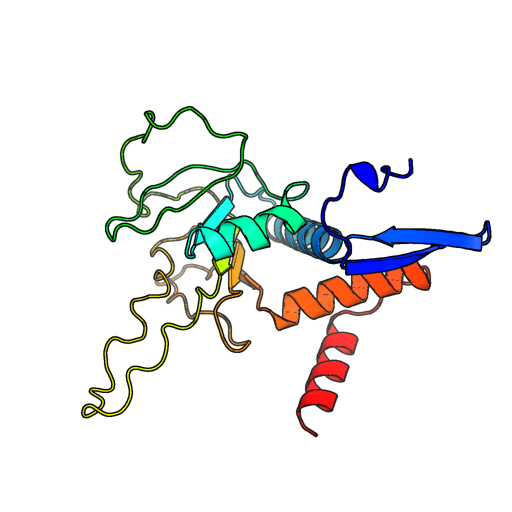 -12.679 1.00 43.31 125 LYS A O 1
ATOM 937 N N . GLY A 1 126 ? 11.438 -33.597 -12.725 1.00 45.09 126 GLY A N 1
ATOM 938 C CA . GLY A 1 126 ? 12.495 -33.707 -13.735 1.00 45.09 126 GLY A CA 1
ATOM 939 C C . GLY A 1 126 ? 13.658 -32.823 -13.288 1.00 45.09 126 GLY A C 1
ATOM 940 O O . GLY A 1 126 ? 13.401 -31.749 -12.761 1.00 45.09 126 GLY A O 1
ATOM 941 N N . LYS A 1 127 ? 14.907 -33.302 -13.397 1.00 39.78 127 LYS A N 1
ATOM 942 C CA . LYS A 1 127 ? 16.145 -32.617 -12.962 1.00 39.78 127 LYS A CA 1
ATOM 943 C C . LYS A 1 127 ? 16.052 -31.090 -13.101 1.00 39.78 127 LYS A C 1
ATOM 945 O O . LYS A 1 127 ? 15.978 -30.584 -14.214 1.00 39.78 127 LYS A O 1
ATOM 950 N N . ALA A 1 128 ? 16.079 -30.397 -11.964 1.00 38.91 128 ALA A N 1
ATOM 951 C CA . ALA A 1 128 ? 16.040 -28.947 -11.892 1.00 38.91 128 ALA A CA 1
ATOM 952 C C . ALA A 1 128 ? 17.307 -28.351 -12.522 1.00 38.91 128 ALA A C 1
ATOM 954 O O . ALA A 1 128 ? 18.390 -28.406 -11.939 1.00 38.91 128 ALA A O 1
ATOM 955 N N . THR A 1 129 ? 17.173 -27.779 -13.713 1.00 36.56 129 THR A N 1
ATOM 956 C CA . THR A 1 129 ? 18.013 -26.656 -14.130 1.00 36.56 129 THR A CA 1
ATOM 957 C C . THR A 1 129 ? 17.581 -25.451 -13.297 1.00 36.56 129 THR A C 1
ATOM 959 O O . THR A 1 129 ? 16.428 -25.044 -13.342 1.00 36.56 129 THR A O 1
ATOM 962 N N . GLN A 1 130 ? 18.496 -24.913 -12.490 1.00 38.00 130 GLN A N 1
ATOM 963 C CA . GLN A 1 130 ? 18.295 -23.775 -11.574 1.00 38.00 130 GLN A CA 1
ATOM 964 C C . GLN A 1 130 ? 18.131 -22.411 -12.282 1.00 38.00 130 GLN A C 1
ATOM 966 O O . GLN A 1 130 ? 18.371 -21.358 -11.695 1.00 38.00 130 GLN A O 1
ATOM 971 N N . GLN A 1 131 ? 17.719 -22.409 -13.543 1.00 38.78 131 GLN A N 1
ATOM 972 C CA . GLN A 1 131 ? 17.592 -21.226 -14.382 1.00 38.78 131 GLN A CA 1
ATOM 973 C C . GLN A 1 131 ? 16.250 -21.345 -15.115 1.00 38.78 131 GLN A C 1
ATOM 975 O O . GLN A 1 131 ? 15.967 -22.407 -15.659 1.00 38.78 131 GLN A O 1
ATOM 980 N N . ASP A 1 132 ? 15.441 -20.284 -15.070 1.00 38.47 132 ASP A N 1
ATOM 981 C CA . ASP A 1 132 ? 14.224 -20.059 -15.884 1.00 38.47 132 ASP A CA 1
ATOM 982 C C . ASP A 1 132 ? 12.834 -20.422 -15.313 1.00 38.47 132 ASP A C 1
ATOM 984 O O . ASP A 1 132 ? 11.865 -20.489 -16.060 1.00 38.47 132 ASP A O 1
ATOM 988 N N . ASP A 1 133 ? 12.656 -20.523 -13.988 1.00 39.75 133 ASP A N 1
ATOM 989 C CA . ASP A 1 133 ? 11.303 -20.413 -13.377 1.00 39.75 133 ASP A CA 1
ATOM 990 C C . ASP A 1 133 ? 10.989 -18.995 -12.843 1.00 39.75 133 ASP A C 1
ATOM 992 O O . ASP A 1 133 ? 9.908 -18.737 -12.312 1.00 39.75 133 ASP A O 1
ATOM 996 N N . ARG A 1 134 ? 11.903 -18.028 -13.034 1.00 45.22 134 ARG A N 1
ATOM 997 C CA . ARG A 1 134 ? 11.649 -16.591 -12.777 1.00 45.22 134 ARG A CA 1
ATOM 998 C C . ARG A 1 134 ? 10.918 -15.887 -13.931 1.00 45.22 134 ARG A C 1
ATOM 1000 O O . ARG A 1 134 ? 10.493 -14.748 -13.761 1.00 45.22 134 ARG A O 1
ATOM 1007 N N . ASP A 1 135 ? 10.721 -16.565 -15.060 1.00 41.12 135 ASP A N 1
ATOM 1008 C CA . ASP A 1 135 ? 10.221 -15.970 -16.308 1.00 41.12 135 ASP A CA 1
ATOM 1009 C C . ASP A 1 135 ? 8.697 -15.763 -16.350 1.00 41.12 135 ASP A C 1
ATOM 1011 O O . ASP A 1 135 ? 8.170 -15.185 -17.295 1.00 41.12 135 ASP A O 1
ATOM 1015 N N . GLY A 1 136 ? 7.961 -16.203 -15.324 1.00 43.75 136 GLY A N 1
ATOM 1016 C CA . GLY A 1 136 ? 6.513 -15.975 -15.218 1.00 43.75 136 GLY A CA 1
ATOM 1017 C C . GLY A 1 136 ? 6.112 -14.676 -14.510 1.00 43.75 136 GLY A C 1
ATOM 1018 O O . GLY A 1 136 ? 4.940 -14.310 -14.535 1.00 43.75 136 GLY A O 1
ATOM 1019 N N . GLN A 1 137 ? 7.050 -13.988 -13.854 1.00 52.34 137 GLN A N 1
ATOM 1020 C CA . GLN A 1 137 ? 6.793 -12.724 -13.167 1.00 52.34 137 GLN A CA 1
ATOM 1021 C C . GLN A 1 137 ? 7.477 -11.602 -13.944 1.00 52.34 137 GLN A C 1
ATOM 1023 O O . GLN A 1 137 ? 8.669 -11.376 -13.739 1.00 52.34 137 GLN A O 1
ATOM 1028 N N . GLY A 1 138 ? 6.734 -10.911 -14.814 1.00 54.94 138 GLY A N 1
ATOM 1029 C CA . GLY A 1 138 ? 7.252 -9.853 -15.689 1.00 54.94 138 GLY A CA 1
ATOM 1030 C C . GLY A 1 138 ? 8.352 -9.008 -15.033 1.00 54.94 138 GLY A C 1
ATOM 1031 O O . GLY A 1 138 ? 8.187 -8.487 -13.922 1.00 54.94 138 GLY A O 1
ATOM 1032 N N . SER A 1 139 ? 9.506 -8.934 -15.697 1.00 63.44 139 SER A N 1
ATOM 1033 C CA . SER A 1 139 ? 10.644 -8.138 -15.239 1.00 63.44 139 SER A CA 1
ATOM 1034 C C . SER A 1 139 ? 10.250 -6.668 -15.138 1.00 63.44 139 SER A C 1
ATOM 1036 O O . SER A 1 139 ? 9.548 -6.165 -16.019 1.00 63.44 139 SER A O 1
ATOM 1038 N N . LEU A 1 140 ? 10.737 -5.963 -14.112 1.00 70.75 140 LEU A N 1
ATOM 1039 C CA . LEU A 1 140 ? 10.531 -4.519 -14.031 1.00 70.75 140 LEU A CA 1
ATOM 1040 C C . LEU A 1 140 ? 11.107 -3.835 -15.281 1.00 70.75 140 LEU A C 1
ATOM 1042 O O . LEU A 1 140 ? 12.201 -4.198 -15.732 1.00 70.75 140 LEU A O 1
ATOM 1046 N N . PRO A 1 141 ? 10.392 -2.851 -15.846 1.00 69.75 141 PRO A N 1
ATOM 1047 C CA . PRO A 1 141 ? 10.884 -2.114 -16.994 1.00 69.75 141 PRO A CA 1
ATOM 1048 C C . PRO A 1 141 ? 12.198 -1.406 -16.661 1.00 69.75 141 PRO A C 1
ATOM 1050 O O . PRO A 1 141 ? 12.362 -0.810 -15.595 1.00 69.75 141 PRO A O 1
ATOM 1053 N N . ARG A 1 142 ? 13.152 -1.466 -17.592 1.00 71.56 142 ARG A N 1
ATOM 1054 C CA . ARG A 1 142 ? 14.397 -0.696 -17.494 1.00 71.56 142 ARG A CA 1
ATOM 1055 C C . ARG A 1 142 ? 14.113 0.774 -17.798 1.00 71.56 142 ARG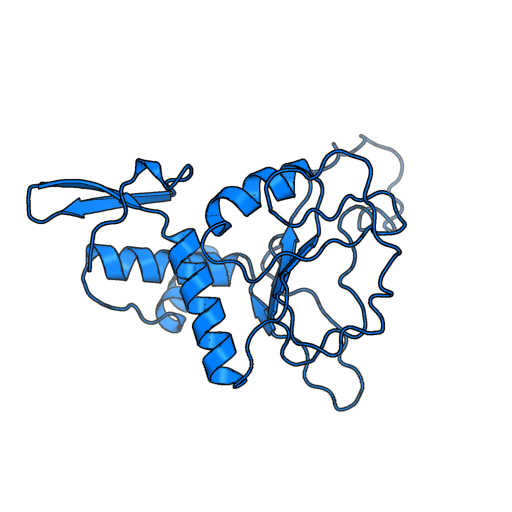 A C 1
ATOM 1057 O O . ARG A 1 142 ? 13.250 1.070 -18.616 1.00 71.56 142 ARG A O 1
ATOM 1064 N N . GLY A 1 143 ? 14.868 1.677 -17.171 1.00 73.88 143 GLY A N 1
ATOM 1065 C CA . GLY A 1 143 ? 14.783 3.112 -17.466 1.00 73.88 143 GLY A CA 1
ATOM 1066 C C . GLY A 1 143 ? 13.567 3.825 -16.870 1.00 73.88 143 GLY A C 1
ATOM 1067 O O . GLY A 1 143 ? 13.150 4.846 -17.406 1.00 73.88 143 GLY A O 1
ATOM 1068 N N . LEU A 1 144 ? 12.996 3.310 -15.774 1.00 79.31 144 LEU A N 1
ATOM 1069 C CA . LEU A 1 144 ? 11.959 4.029 -15.031 1.00 79.31 144 LEU A CA 1
ATOM 1070 C C . LEU A 1 144 ? 12.459 5.397 -14.559 1.00 79.31 144 LEU A C 1
ATOM 1072 O O . LEU A 1 144 ? 13.596 5.529 -14.100 1.00 79.31 144 LEU A O 1
ATOM 1076 N N . HIS A 1 145 ? 11.570 6.390 -14.604 1.00 85.75 145 HIS A N 1
ATOM 1077 C CA . HIS A 1 145 ? 11.850 7.708 -14.050 1.00 85.75 145 HIS A CA 1
ATOM 1078 C C . HIS A 1 145 ? 12.256 7.583 -12.562 1.00 85.75 145 HIS A C 1
ATOM 1080 O O . HIS A 1 145 ? 11.578 6.853 -11.832 1.00 85.75 145 HIS A O 1
ATOM 1086 N N . PRO A 1 146 ? 13.303 8.286 -12.082 1.00 87.62 146 PRO A N 1
ATOM 1087 C CA . PRO A 1 146 ? 13.783 8.203 -10.694 1.00 87.62 146 PRO A CA 1
ATOM 1088 C C . PRO A 1 146 ? 12.720 8.475 -9.622 1.00 87.62 146 PRO A C 1
ATOM 1090 O O . PRO A 1 146 ? 12.765 7.906 -8.535 1.00 87.62 146 PRO A O 1
ATOM 1093 N N . ASP A 1 147 ? 11.743 9.324 -9.943 1.00 90.75 147 ASP A N 1
ATOM 1094 C CA . ASP A 1 147 ? 10.610 9.637 -9.066 1.00 90.75 147 ASP A CA 1
ATOM 1095 C C . ASP A 1 147 ? 9.397 8.720 -9.291 1.00 90.75 147 ASP A C 1
ATOM 1097 O O . ASP A 1 147 ? 8.297 9.019 -8.835 1.00 90.75 147 ASP A O 1
ATOM 1101 N N . SER A 1 148 ? 9.567 7.590 -9.979 1.00 90.06 148 SER A N 1
ATOM 1102 C CA . SER A 1 148 ? 8.545 6.540 -10.028 1.00 90.06 148 SER A CA 1
ATOM 1103 C C . SER A 1 148 ? 8.408 5.848 -8.669 1.00 90.06 148 SER A C 1
ATOM 1105 O O . SER A 1 148 ? 9.338 5.829 -7.852 1.00 90.06 148 SER A O 1
ATOM 1107 N N . LEU A 1 149 ? 7.237 5.264 -8.439 1.00 91.56 149 LEU A N 1
ATOM 1108 C CA . LEU A 1 149 ? 6.915 4.495 -7.241 1.00 91.56 149 LEU A CA 1
ATOM 1109 C C . LEU A 1 149 ? 6.544 3.075 -7.644 1.00 91.56 149 LEU A C 1
ATOM 1111 O O . LEU A 1 149 ? 5.791 2.888 -8.591 1.00 91.56 149 LEU A O 1
ATOM 1115 N N . ILE A 1 150 ? 7.059 2.081 -6.935 1.00 90.31 150 ILE A N 1
ATOM 1116 C CA . ILE A 1 150 ? 6.874 0.672 -7.274 1.00 90.31 150 ILE A CA 1
ATOM 1117 C C . ILE A 1 150 ? 6.286 -0.042 -6.076 1.00 90.31 150 ILE A C 1
ATOM 1119 O O . ILE A 1 150 ? 6.845 0.024 -4.996 1.00 90.31 150 ILE A O 1
ATOM 1123 N N . PHE A 1 151 ? 5.170 -0.724 -6.258 1.00 89.75 151 PHE A N 1
ATOM 1124 C CA . PHE A 1 151 ? 4.566 -1.623 -5.291 1.00 89.75 151 PHE A CA 1
ATOM 1125 C C . PHE A 1 151 ? 4.939 -3.029 -5.744 1.00 89.75 151 PHE A C 1
ATOM 1127 O O . PHE A 1 151 ? 4.331 -3.563 -6.672 1.00 89.75 151 PHE A O 1
ATOM 1134 N N . ASP A 1 152 ? 5.984 -3.603 -5.158 1.00 87.25 152 ASP A N 1
ATOM 1135 C CA . ASP A 1 152 ? 6.434 -4.949 -5.504 1.00 87.25 152 ASP A CA 1
ATOM 1136 C C . ASP A 1 152 ? 5.745 -5.973 -4.607 1.00 87.25 152 ASP A C 1
ATOM 1138 O O . ASP A 1 152 ? 6.275 -6.410 -3.592 1.00 87.25 152 ASP A O 1
ATOM 1142 N N . LEU A 1 153 ? 4.526 -6.342 -4.989 1.00 84.19 153 LEU A N 1
ATOM 1143 C CA . LEU A 1 153 ? 3.681 -7.305 -4.283 1.00 84.19 153 LEU A CA 1
ATOM 1144 C C . LEU A 1 153 ? 3.931 -8.752 -4.743 1.00 84.19 153 LEU A C 1
ATOM 1146 O O . LEU A 1 153 ? 3.183 -9.659 -4.379 1.00 84.19 153 LEU A O 1
ATOM 1150 N N . ALA A 1 154 ? 4.946 -8.976 -5.584 1.00 74.50 154 ALA A N 1
ATOM 1151 C CA . ALA A 1 154 ? 5.273 -10.288 -6.133 1.00 74.50 154 ALA A CA 1
ATOM 1152 C C . ALA A 1 154 ? 6.349 -11.054 -5.342 1.00 74.50 154 ALA A C 1
ATOM 1154 O O . ALA A 1 154 ? 6.453 -12.272 -5.508 1.00 74.50 154 ALA A O 1
ATOM 1155 N N . GLY A 1 155 ? 7.159 -10.353 -4.539 1.00 65.38 155 GLY A N 1
ATOM 1156 C CA . GLY A 1 155 ? 8.353 -10.889 -3.875 1.00 65.38 155 GLY A CA 1
ATOM 1157 C C . GLY A 1 155 ? 8.196 -11.221 -2.387 1.00 65.38 155 GLY A C 1
ATOM 1158 O O . GLY A 1 155 ? 7.211 -10.862 -1.744 1.00 65.38 155 GLY A O 1
ATOM 1159 N N 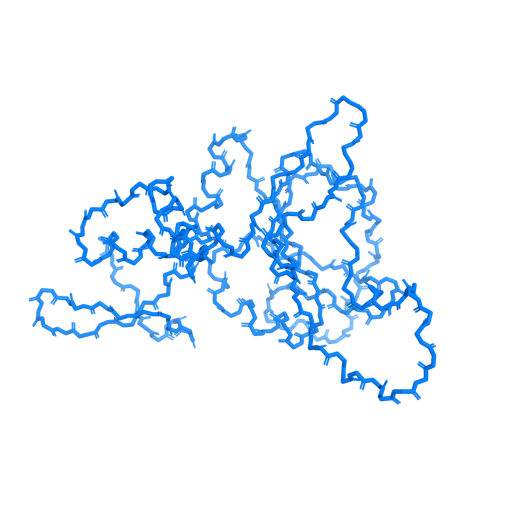. ASP A 1 156 ? 9.221 -11.881 -1.839 1.00 59.94 156 ASP A N 1
ATOM 1160 C CA . ASP A 1 156 ? 9.310 -12.349 -0.447 1.00 59.94 156 ASP A CA 1
ATOM 1161 C C . ASP A 1 156 ? 9.764 -11.224 0.510 1.00 59.94 156 ASP A C 1
ATOM 1163 O O . ASP A 1 156 ? 10.768 -11.339 1.203 1.00 59.94 156 ASP A O 1
ATOM 1167 N N . PHE A 1 157 ? 9.047 -10.096 0.521 1.00 56.75 157 PHE A N 1
ATOM 1168 C CA . PHE A 1 157 ? 9.311 -8.917 1.373 1.00 56.75 157 PHE A CA 1
ATOM 1169 C C . PHE A 1 157 ? 10.570 -8.093 1.056 1.00 56.75 157 PHE A C 1
ATOM 1171 O O . PHE A 1 157 ? 10.729 -7.005 1.597 1.00 56.75 157 PHE A O 1
ATOM 1178 N N . SER A 1 158 ? 11.432 -8.534 0.138 1.00 55.62 158 SER A N 1
ATOM 1179 C CA . SER A 1 158 ? 12.562 -7.725 -0.342 1.00 55.62 158 SER A CA 1
ATOM 1180 C C . SER A 1 158 ? 12.173 -6.865 -1.549 1.00 55.62 158 SER A C 1
ATOM 1182 O O . SER A 1 158 ? 11.522 -7.375 -2.463 1.00 55.62 158 SER A O 1
ATOM 1184 N N . PRO A 1 159 ? 12.599 -5.590 -1.614 1.00 58.75 159 PRO A N 1
ATOM 1185 C CA . PRO A 1 159 ? 12.344 -4.750 -2.776 1.00 58.75 159 PRO A CA 1
ATOM 1186 C C . PRO A 1 159 ? 13.051 -5.320 -4.010 1.00 58.75 159 PRO A C 1
ATOM 1188 O O . PRO A 1 159 ? 14.234 -5.670 -3.951 1.00 58.75 159 PRO A O 1
ATOM 1191 N N . ALA A 1 160 ? 12.357 -5.386 -5.148 1.00 59.16 160 ALA A N 1
ATOM 1192 C CA . ALA A 1 160 ? 13.001 -5.739 -6.404 1.00 59.16 160 ALA A CA 1
ATOM 1193 C C . ALA A 1 160 ? 14.178 -4.800 -6.700 1.00 59.16 160 ALA A C 1
ATOM 1195 O O . ALA A 1 160 ? 14.051 -3.574 -6.747 1.00 59.16 160 ALA A O 1
ATOM 1196 N N . ALA A 1 161 ? 15.337 -5.403 -6.952 1.00 58.75 161 ALA A N 1
ATOM 1197 C CA . ALA A 1 161 ? 16.525 -4.674 -7.350 1.00 58.75 161 ALA A CA 1
ATOM 1198 C C . ALA A 1 161 ? 16.327 -4.091 -8.756 1.00 58.75 161 ALA A C 1
ATOM 1200 O O . ALA A 1 161 ? 16.444 -4.801 -9.757 1.00 58.75 161 ALA A O 1
ATOM 1201 N N . ILE A 1 162 ? 16.063 -2.787 -8.843 1.00 62.72 162 ILE A N 1
ATOM 1202 C CA . ILE A 1 162 ? 16.294 -2.040 -10.078 1.00 62.72 162 ILE A CA 1
ATOM 1203 C C . ILE A 1 162 ? 17.731 -1.536 -10.030 1.00 62.72 162 ILE A C 1
ATOM 1205 O O . ILE A 1 162 ? 18.041 -0.701 -9.174 1.00 62.72 162 ILE A O 1
ATOM 1209 N N . PRO A 1 163 ? 18.614 -2.010 -10.925 1.00 56.94 163 PRO A N 1
ATOM 1210 C CA . PRO A 1 163 ? 19.949 -1.450 -11.017 1.00 56.94 163 PRO A CA 1
ATOM 1211 C C . PRO A 1 163 ? 19.826 0.037 -11.392 1.00 56.94 163 PRO A C 1
ATOM 1213 O O . PRO A 1 163 ? 19.241 0.343 -12.436 1.00 56.94 163 PRO A O 1
ATOM 1216 N N . PRO A 1 164 ? 20.328 0.969 -10.560 1.00 58.28 164 PRO A N 1
ATOM 1217 C CA . PRO A 1 164 ? 20.324 2.378 -10.916 1.00 58.28 164 PRO A CA 1
ATOM 1218 C C . PRO A 1 164 ? 21.188 2.593 -12.156 1.00 58.28 164 PRO A C 1
ATOM 1220 O O . PRO A 1 164 ? 22.279 2.027 -12.276 1.00 58.28 164 PRO A O 1
ATOM 1223 N N . SER A 1 165 ? 20.742 3.466 -13.057 1.00 62.91 165 SER A N 1
ATOM 1224 C CA . SER A 1 165 ? 21.658 4.051 -14.034 1.00 62.91 165 SER A CA 1
ATOM 1225 C C . SER A 1 165 ? 22.732 4.858 -13.285 1.00 62.91 165 SER A C 1
ATOM 1227 O O . SER A 1 165 ? 22.415 5.495 -12.274 1.00 62.91 165 SER A O 1
ATOM 1229 N N . PRO A 1 166 ? 23.994 4.888 -13.752 1.00 60.69 166 PRO A N 1
ATOM 1230 C CA . PRO A 1 166 ? 25.051 5.665 -13.109 1.00 60.69 166 PRO A CA 1
ATOM 1231 C C . PRO A 1 166 ? 24.634 7.130 -12.900 1.00 60.69 166 PRO A C 1
ATOM 1233 O O . PRO A 1 166 ? 24.308 7.829 -13.856 1.00 60.69 166 PRO A O 1
ATOM 1236 N N . GLY A 1 167 ? 24.628 7.590 -11.644 1.00 64.44 167 GLY A N 1
ATOM 1237 C CA . GLY A 1 167 ? 24.270 8.967 -11.278 1.00 64.44 167 GLY A CA 1
ATOM 1238 C C . GLY A 1 167 ? 22.768 9.264 -11.162 1.00 64.44 167 GLY A C 1
ATOM 1239 O O . GLY A 1 167 ? 22.410 10.407 -10.885 1.00 64.44 167 GLY A O 1
ATOM 1240 N N . GLN A 1 168 ? 21.888 8.273 -11.333 1.00 68.94 168 GLN A N 1
ATOM 1241 C CA . GLN A 1 168 ? 20.447 8.426 -11.121 1.00 68.94 168 GLN A CA 1
ATOM 1242 C C . GLN A 1 168 ? 20.009 7.824 -9.783 1.00 68.94 168 GLN A C 1
ATOM 1244 O O . GLN A 1 168 ? 20.546 6.817 -9.324 1.00 68.94 168 GLN A O 1
ATOM 1249 N N . ARG A 1 169 ? 19.006 8.447 -9.155 1.00 75.69 169 ARG A N 1
ATOM 1250 C CA . ARG A 1 169 ? 18.306 7.848 -8.013 1.00 75.69 169 ARG A CA 1
ATOM 1251 C C . ARG A 1 169 ? 17.473 6.666 -8.508 1.00 75.69 169 ARG A C 1
ATOM 1253 O O . ARG A 1 169 ? 16.855 6.758 -9.567 1.00 75.69 169 ARG A O 1
ATOM 1260 N N . SER A 1 170 ? 17.447 5.579 -7.742 1.00 81.19 170 SER A N 1
ATOM 1261 C CA . SER A 1 170 ? 16.523 4.478 -8.013 1.00 81.19 170 SER A CA 1
ATOM 1262 C C . SER A 1 170 ? 15.089 4.879 -7.649 1.00 81.19 170 SER A C 1
ATOM 1264 O O . SER A 1 170 ? 14.903 5.603 -6.664 1.00 81.19 170 SER A O 1
ATOM 1266 N N . PRO A 1 171 ? 14.082 4.374 -8.385 1.00 85.38 171 PRO A N 1
ATOM 1267 C CA . PRO A 1 171 ? 12.687 4.449 -7.967 1.00 85.38 171 PRO A CA 1
ATOM 1268 C C . PRO A 1 171 ? 12.491 3.913 -6.548 1.00 85.38 171 PRO A C 1
ATOM 1270 O O . PRO A 1 171 ? 13.173 2.973 -6.127 1.00 85.38 171 PRO A O 1
ATOM 1273 N N . ARG A 1 172 ? 11.530 4.482 -5.814 1.00 89.44 172 ARG A N 1
ATOM 1274 C CA . ARG A 1 172 ? 11.151 3.955 -4.496 1.00 89.44 172 ARG A CA 1
ATOM 1275 C C . ARG A 1 172 ? 10.356 2.670 -4.691 1.00 89.44 172 ARG A C 1
ATOM 1277 O O . ARG A 1 172 ? 9.410 2.656 -5.474 1.00 89.44 172 ARG A O 1
ATOM 1284 N N . SER A 1 173 ? 10.704 1.638 -3.932 1.00 89.94 173 SER A N 1
ATOM 1285 C CA . SER A 1 173 ? 9.903 0.422 -3.824 1.00 89.94 173 SER A CA 1
ATOM 1286 C C . SER A 1 173 ? 9.134 0.410 -2.504 1.00 89.94 173 SER A C 1
ATOM 1288 O O . SER A 1 173 ? 9.637 0.879 -1.486 1.00 89.94 173 SER A O 1
ATOM 1290 N N . VAL A 1 174 ? 7.919 -0.117 -2.553 1.00 91.31 174 VAL A N 1
ATOM 1291 C CA . VAL A 1 174 ? 7.014 -0.439 -1.454 1.00 91.31 174 VAL A CA 1
ATOM 1292 C C . VAL A 1 174 ? 6.859 -1.950 -1.497 1.00 91.31 174 VAL A C 1
ATOM 1294 O O . VAL A 1 174 ? 6.431 -2.512 -2.509 1.00 91.31 174 VAL A O 1
ATOM 1297 N N . THR A 1 175 ? 7.281 -2.604 -0.430 1.00 89.44 175 THR A N 1
ATOM 1298 C CA . THR A 1 175 ? 7.194 -4.052 -0.253 1.00 89.44 175 THR A CA 1
ATOM 1299 C C . THR A 1 175 ? 5.799 -4.449 0.255 1.00 89.44 175 THR A C 1
ATOM 1301 O O . THR A 1 175 ? 5.016 -3.585 0.666 1.00 89.44 175 THR A O 1
ATOM 1304 N N . PRO A 1 176 ? 5.457 -5.751 0.279 1.00 88.50 176 PRO A N 1
ATOM 1305 C CA . PRO A 1 176 ? 4.233 -6.212 0.929 1.00 88.50 176 PRO A CA 1
ATOM 1306 C C . PRO A 1 176 ? 4.176 -5.830 2.415 1.00 88.50 176 PRO A C 1
ATOM 1308 O O . PRO A 1 176 ? 3.106 -5.485 2.909 1.00 88.50 176 PRO A O 1
ATOM 1311 N N . LEU A 1 177 ? 5.321 -5.850 3.110 1.00 89.50 177 LEU A N 1
ATOM 1312 C CA . LEU A 1 177 ? 5.406 -5.484 4.525 1.00 89.50 177 LEU A CA 1
ATOM 1313 C C . LEU A 1 177 ? 5.140 -3.987 4.726 1.00 89.50 177 LEU A C 1
ATOM 1315 O O . LEU A 1 177 ? 4.324 -3.632 5.572 1.00 89.50 177 LEU A O 1
ATOM 1319 N N . ASP A 1 178 ? 5.734 -3.117 3.902 1.00 91.81 178 ASP A N 1
ATOM 1320 C CA . ASP A 1 178 ? 5.470 -1.669 3.943 1.00 91.81 178 ASP A CA 1
ATOM 1321 C C . ASP A 1 178 ? 3.977 -1.359 3.773 1.00 91.81 178 ASP A C 1
ATOM 1323 O O . ASP A 1 178 ? 3.414 -0.504 4.463 1.00 91.81 178 ASP A O 1
ATOM 1327 N N . LEU A 1 179 ? 3.328 -2.064 2.840 1.00 92.06 179 LEU A N 1
ATOM 1328 C CA . LEU A 1 179 ? 1.906 -1.906 2.568 1.00 92.06 179 LEU A CA 1
ATOM 1329 C C . LEU A 1 179 ? 1.046 -2.389 3.742 1.00 92.06 179 LEU A C 1
ATOM 1331 O O . LEU A 1 179 ? 0.077 -1.722 4.104 1.00 92.06 179 LEU A O 1
ATOM 1335 N N . GLU A 1 180 ? 1.412 -3.511 4.362 1.00 92.44 180 GLU A N 1
ATOM 1336 C CA . GLU A 1 180 ? 0.730 -4.035 5.545 1.00 92.44 180 GLU A CA 1
ATOM 1337 C C . GLU A 1 180 ? 0.886 -3.098 6.752 1.00 92.44 180 GLU A C 1
ATOM 1339 O O . GLU A 1 180 ? -0.103 -2.777 7.410 1.00 92.44 180 GLU A O 1
ATOM 1344 N N . ILE A 1 181 ? 2.085 -2.563 6.994 1.00 94.75 181 ILE A N 1
ATOM 1345 C CA . ILE A 1 181 ? 2.331 -1.546 8.028 1.00 94.75 181 ILE A CA 1
ATOM 1346 C C . ILE A 1 181 ? 1.459 -0.314 7.774 1.00 94.75 181 ILE A C 1
ATOM 1348 O O . ILE A 1 181 ? 0.772 0.162 8.680 1.00 94.75 181 ILE A O 1
ATOM 1352 N N . ALA A 1 182 ? 1.434 0.199 6.542 1.00 95.12 182 ALA A N 1
ATOM 1353 C CA . ALA A 1 182 ? 0.610 1.353 6.190 1.00 95.12 182 ALA A CA 1
ATOM 1354 C C . ALA A 1 182 ? -0.891 1.078 6.403 1.00 95.12 182 ALA A C 1
ATOM 1356 O O . ALA A 1 182 ? -1.607 1.941 6.922 1.00 95.12 182 ALA A O 1
ATOM 1357 N N . ARG A 1 183 ? -1.359 -0.133 6.075 1.00 95.12 183 ARG A N 1
ATOM 1358 C CA . ARG A 1 183 ? -2.734 -0.594 6.326 1.00 95.12 183 ARG A CA 1
ATOM 1359 C C . ARG A 1 183 ? -3.064 -0.621 7.812 1.00 95.12 183 ARG A C 1
ATOM 1361 O O . ARG A 1 183 ? -4.114 -0.117 8.211 1.00 95.12 183 ARG A O 1
ATOM 1368 N N . LEU A 1 184 ? -2.167 -1.147 8.640 1.00 96.06 184 LEU A N 1
ATOM 1369 C CA . LEU A 1 184 ? -2.338 -1.169 10.091 1.00 96.06 184 LEU A CA 1
ATOM 1370 C C . LEU A 1 184 ? -2.352 0.241 10.685 1.00 96.06 184 LEU A C 1
ATOM 1372 O O . LEU A 1 184 ? -3.183 0.522 11.545 1.00 96.06 184 LEU A O 1
ATOM 1376 N N . VAL A 1 185 ? -1.515 1.161 10.196 1.00 96.62 185 VAL A N 1
ATOM 1377 C CA . VAL A 1 185 ? -1.573 2.571 10.615 1.00 96.62 185 VAL A CA 1
ATOM 1378 C C . VAL A 1 185 ? -2.920 3.203 10.262 1.00 96.62 185 VAL A C 1
ATOM 1380 O O . VAL A 1 185 ? -3.496 3.899 11.102 1.00 96.62 185 VAL A O 1
ATOM 1383 N N . ALA A 1 186 ? -3.461 2.945 9.067 1.00 94.75 186 ALA A N 1
ATOM 1384 C CA . ALA A 1 186 ? -4.787 3.431 8.683 1.00 94.75 186 ALA A CA 1
ATOM 1385 C C . ALA A 1 186 ? -5.889 2.866 9.601 1.00 94.75 186 ALA A C 1
ATOM 1387 O O . ALA A 1 186 ? -6.717 3.626 10.114 1.00 94.75 186 ALA A O 1
ATOM 1388 N N . ALA A 1 187 ? -5.850 1.562 9.886 1.00 95.75 187 ALA A N 1
ATOM 1389 C CA . ALA A 1 187 ? -6.789 0.904 10.794 1.00 95.75 187 ALA A CA 1
ATOM 1390 C C . ALA A 1 187 ? -6.704 1.464 12.225 1.00 95.75 187 ALA A C 1
ATOM 1392 O O . ALA A 1 187 ? -7.717 1.880 12.792 1.00 95.75 187 ALA A O 1
ATOM 1393 N N . LEU A 1 188 ? -5.496 1.562 12.791 1.00 96.44 188 LEU A N 1
ATOM 1394 C CA . LEU A 1 188 ? -5.254 2.104 14.131 1.00 96.44 188 LEU A CA 1
ATOM 1395 C C . LEU A 1 188 ? -5.715 3.555 14.242 1.00 96.44 188 LEU A C 1
ATOM 1397 O O . LEU A 1 188 ? -6.386 3.904 15.215 1.00 96.44 188 LEU A O 1
ATOM 1401 N N . ARG A 1 189 ? -5.445 4.382 13.228 1.00 95.88 189 ARG A N 1
ATOM 1402 C CA . ARG A 1 189 ? -5.962 5.755 13.147 1.00 95.88 189 ARG A CA 1
ATOM 1403 C C . ARG A 1 189 ? -7.479 5.780 13.184 1.00 95.88 189 ARG A C 1
ATOM 1405 O O . ARG A 1 189 ? -8.059 6.590 13.904 1.00 95.88 189 ARG A O 1
ATOM 1412 N N . SER A 1 190 ? -8.121 4.887 12.441 1.00 94.06 190 SER A N 1
ATOM 1413 C CA . SER A 1 190 ? -9.577 4.808 12.372 1.00 94.06 190 SER A CA 1
ATOM 1414 C C . SER A 1 190 ? -10.210 4.354 13.692 1.00 94.06 190 SER A C 1
ATOM 1416 O O . SER A 1 190 ? -11.259 4.873 14.077 1.00 94.06 190 SER A O 1
ATOM 1418 N N . TRP A 1 191 ? -9.572 3.421 14.404 1.00 94.62 191 TRP A N 1
ATOM 1419 C CA . TRP A 1 191 ? -10.081 2.853 15.657 1.00 94.62 191 TRP A CA 1
ATOM 1420 C C . TRP A 1 191 ? -9.773 3.688 16.897 1.00 94.62 191 TRP A C 1
ATOM 1422 O O . TRP A 1 191 ? -10.595 3.753 17.807 1.00 94.62 191 TRP A O 1
ATOM 1432 N N . THR A 1 192 ? -8.597 4.308 16.952 1.00 94.88 192 THR A N 1
ATOM 1433 C CA . THR A 1 192 ? -8.100 4.994 18.156 1.00 94.88 192 THR A CA 1
ATOM 1434 C C . THR A 1 192 ? -8.141 6.515 18.036 1.00 94.88 192 THR A C 1
ATOM 1436 O O . THR A 1 192 ? -8.008 7.217 19.035 1.00 94.88 192 THR A O 1
ATOM 1439 N N . GLY A 1 193 ? -8.295 7.042 16.817 1.00 94.19 193 GLY A N 1
ATOM 1440 C CA . GLY A 1 193 ? -8.124 8.464 16.523 1.00 94.19 193 GLY A CA 1
ATOM 1441 C C . GLY A 1 193 ? -6.666 8.938 16.560 1.00 94.19 193 GLY A C 1
ATOM 1442 O O . GLY A 1 193 ? -6.419 10.125 16.360 1.00 94.19 193 GLY A O 1
ATOM 1443 N N . GLN A 1 194 ? -5.701 8.045 16.804 1.00 95.12 194 GLN A N 1
ATOM 1444 C CA . GLN A 1 194 ? -4.276 8.361 16.894 1.00 95.12 194 GLN A CA 1
ATOM 1445 C C . GLN A 1 194 ? -3.515 7.832 15.679 1.00 95.12 194 GLN A C 1
ATOM 1447 O O . GLN A 1 194 ? -3.754 6.722 15.213 1.00 95.12 194 GLN A O 1
ATOM 1452 N N . VAL A 1 195 ? -2.570 8.619 15.166 1.00 92.50 195 VAL A N 1
ATOM 1453 C CA . VAL A 1 195 ? -1.686 8.178 14.080 1.00 92.50 195 VAL A CA 1
ATOM 1454 C C . VAL A 1 195 ? -0.518 7.415 14.695 1.00 92.50 195 VAL A C 1
ATOM 1456 O O . VAL A 1 195 ? 0.305 8.011 15.386 1.00 92.50 195 VAL A O 1
ATOM 1459 N N . ALA A 1 196 ? -0.465 6.105 14.459 1.00 93.19 196 ALA A N 1
ATOM 1460 C CA . ALA A 1 196 ? 0.654 5.275 14.888 1.00 93.19 196 ALA A CA 1
ATOM 1461 C C . ALA A 1 196 ? 1.935 5.629 14.113 1.00 93.19 196 ALA A C 1
ATOM 1463 O O . ALA A 1 196 ? 1.884 5.949 12.920 1.00 93.19 196 ALA A O 1
ATOM 1464 N N . ASP A 1 197 ? 3.079 5.554 14.793 1.00 93.88 197 ASP A N 1
ATOM 1465 C CA . ASP A 1 197 ? 4.389 5.694 14.159 1.00 93.88 197 ASP A CA 1
ATOM 1466 C C . ASP A 1 197 ? 4.678 4.448 13.310 1.00 93.88 197 ASP A C 1
ATOM 1468 O O . ASP A 1 197 ? 4.643 3.321 13.809 1.00 93.88 197 ASP A O 1
ATOM 1472 N N . ARG A 1 198 ? 4.937 4.651 12.014 1.00 91.56 198 ARG A N 1
ATOM 1473 C CA . ARG A 1 198 ? 5.187 3.554 11.070 1.00 91.56 198 ARG A CA 1
ATOM 1474 C C . ARG A 1 198 ? 6.486 2.815 11.362 1.00 91.56 198 ARG A C 1
ATOM 1476 O O . ARG A 1 198 ? 6.513 1.610 11.158 1.00 91.56 198 ARG A O 1
ATOM 1483 N N . ASN A 1 199 ? 7.523 3.503 11.834 1.00 91.56 199 ASN A N 1
ATOM 1484 C CA . ASN A 1 199 ? 8.814 2.879 12.116 1.00 91.56 199 ASN A CA 1
ATOM 1485 C C . ASN A 1 199 ? 8.712 1.998 13.359 1.00 91.56 199 ASN A C 1
ATOM 1487 O O . ASN A 1 199 ? 9.117 0.846 13.312 1.00 91.56 199 ASN A O 1
ATOM 1491 N N . LEU A 1 200 ? 8.073 2.494 14.425 1.00 93.00 200 LEU A N 1
ATOM 1492 C CA . LEU A 1 200 ? 7.837 1.681 15.624 1.00 93.00 200 LEU A CA 1
ATOM 1493 C C . LEU A 1 200 ? 6.958 0.463 15.323 1.00 93.00 200 LEU A C 1
ATOM 1495 O O . LEU A 1 200 ? 7.171 -0.611 15.876 1.00 93.00 200 LEU A O 1
ATOM 1499 N N . LEU A 1 201 ? 5.959 0.619 14.447 1.00 93.19 201 LEU A N 1
ATOM 1500 C CA . LEU A 1 201 ? 5.116 -0.500 14.040 1.00 93.19 201 LEU A CA 1
ATOM 1501 C C . LEU A 1 201 ? 5.876 -1.508 13.167 1.00 93.19 201 LEU A C 1
ATOM 1503 O O . LEU A 1 201 ? 5.656 -2.706 13.318 1.00 93.19 201 LEU A O 1
ATOM 1507 N N . ALA A 1 202 ? 6.760 -1.036 12.285 1.00 90.31 202 ALA A N 1
ATOM 1508 C CA . ALA A 1 202 ? 7.640 -1.889 11.493 1.00 90.31 202 ALA A CA 1
ATOM 1509 C C . ALA A 1 202 ? 8.563 -2.714 12.397 1.00 90.31 202 ALA A C 1
ATOM 1511 O O . ALA A 1 202 ? 8.546 -3.938 12.309 1.00 90.31 202 ALA A O 1
ATOM 1512 N N . GLU A 1 203 ? 9.267 -2.055 13.324 1.00 90.06 203 GLU A N 1
ATOM 1513 C CA . GLU A 1 203 ? 10.152 -2.696 14.307 1.00 90.06 203 GLU A CA 1
ATOM 1514 C C . GLU A 1 203 ? 9.403 -3.760 15.122 1.00 90.06 203 GLU A C 1
ATOM 1516 O O . GLU A 1 203 ? 9.874 -4.886 15.255 1.00 90.06 203 GLU A O 1
ATOM 1521 N N . ALA A 1 204 ? 8.195 -3.445 15.602 1.00 91.38 204 ALA A N 1
ATOM 1522 C CA . ALA A 1 204 ? 7.386 -4.388 16.372 1.00 91.38 204 ALA A CA 1
ATOM 1523 C C . ALA A 1 204 ? 6.936 -5.619 15.561 1.00 91.38 204 ALA A C 1
ATOM 1525 O O . ALA A 1 204 ? 6.802 -6.709 16.118 1.00 91.38 204 ALA A O 1
ATOM 1526 N N . ILE A 1 205 ? 6.664 -5.461 14.261 1.00 88.94 205 ILE A N 1
ATOM 1527 C CA . ILE A 1 205 ? 6.288 -6.581 13.385 1.00 88.94 205 ILE A CA 1
ATOM 1528 C C . ILE A 1 205 ? 7.513 -7.428 13.047 1.00 88.94 205 ILE A C 1
ATOM 1530 O O . ILE A 1 205 ? 7.422 -8.652 13.095 1.00 88.94 205 ILE A O 1
ATOM 1534 N N . GLU A 1 206 ? 8.643 -6.798 12.730 1.00 86.25 206 GLU A N 1
ATOM 1535 C CA . GLU A 1 206 ? 9.900 -7.494 12.450 1.00 86.25 206 GLU A CA 1
ATOM 1536 C C . GLU A 1 206 ? 10.346 -8.329 13.657 1.00 86.25 206 GLU A C 1
ATOM 1538 O O . GLU A 1 206 ? 10.585 -9.523 13.497 1.00 86.25 206 GLU A O 1
ATOM 1543 N N . GLU A 1 207 ? 10.326 -7.765 14.872 1.00 84.50 207 GLU A N 1
ATOM 1544 C CA . GLU A 1 207 ? 10.651 -8.494 16.108 1.00 84.50 207 GLU A CA 1
ATOM 1545 C C . GLU A 1 207 ? 9.733 -9.710 16.320 1.00 84.50 207 GLU A C 1
ATOM 1547 O O . GLU A 1 207 ? 10.190 -10.777 16.723 1.00 84.50 207 GLU A O 1
ATOM 1552 N N . TYR A 1 208 ? 8.437 -9.588 16.010 1.00 81.25 208 TYR A N 1
ATOM 1553 C CA . TYR A 1 208 ? 7.499 -10.706 16.137 1.00 81.25 208 TYR A CA 1
ATOM 1554 C C . TYR A 1 208 ? 7.739 -11.813 15.100 1.00 81.25 208 TYR A C 1
ATOM 1556 O O . TYR A 1 208 ? 7.474 -12.980 15.382 1.00 81.25 208 TYR A O 1
ATOM 1564 N N . LEU A 1 209 ? 8.220 -11.465 13.903 1.00 78.31 209 LEU A N 1
ATOM 1565 C CA . LEU A 1 209 ? 8.523 -12.422 12.834 1.00 78.31 209 LEU A CA 1
ATOM 1566 C C . LEU A 1 209 ? 9.857 -13.161 13.042 1.00 78.31 209 LEU A C 1
ATOM 1568 O O . LEU A 1 209 ? 10.088 -14.172 12.380 1.00 78.31 209 LEU A O 1
ATOM 1572 N N . GLU A 1 210 ? 10.720 -12.684 13.943 1.00 74.00 210 GLU A N 1
ATOM 1573 C CA . GLU A 1 210 ? 11.967 -13.361 14.333 1.00 74.00 210 GLU A CA 1
ATOM 1574 C C . GLU A 1 210 ? 11.761 -14.512 15.343 1.00 74.00 210 GLU A C 1
ATOM 1576 O O . GLU A 1 210 ? 12.701 -15.274 15.593 1.00 74.00 210 GLU A O 1
ATOM 1581 N N . ILE A 1 211 ? 10.553 -14.657 15.907 1.00 53.56 211 ILE A N 1
ATOM 1582 C CA . ILE A 1 211 ? 10.173 -15.681 16.904 1.00 53.56 211 ILE A CA 1
ATOM 1583 C C . ILE A 1 211 ? 9.592 -16.928 16.226 1.00 53.56 211 ILE A C 1
ATOM 1585 O O . ILE A 1 211 ? 10.015 -18.046 16.610 1.00 53.56 211 ILE A O 1
#

Secondary structure (DSSP, 8-state):
-PPPPGGG-S---EEEE-TTS-EEEE-HHHHHHHHHHHHHHHHHS----EEEEES-HHHHHHHHHHHTTTPPPB-----TTS------SS---TT-------GGG--S-EEEEEEPPPPPP----S---SSSSSTTS-PPPTT--TT-EEEEETSSSSPP--PPPTTPPPPEEE-HHHHHHHHHHHHHHHHHSS---HHHHHHHHHHHHT-

Sequence (211 aa):
MAAVPAAAFRWIDGLRREPSGDLVGCNFLAEAVDDLLREHQQRTGQSLAACLLLGDLAAIESATLPFASCLPPLRYQPVADGSLVRYGGALPPSDTVSPALTLESLTEPILVIRMRGPERPLKSKGKATQQDDRDGQGSLPRGLHPDSLIFDLAGDFSPAAIPPSPGQRSPRSVTPLDLEIARLVAALRSWTGQVADRNLLAEAIEEYLEI

pLDDT: mean 71.32, std 20.66, range [32.25, 96.62]

Foldseek 3Di:
DDDDAPVLAPDFPDWAQDPVRDIDGDLLLQVLLQVVQVVLCVVVVAHAQEEWEWEAPVQCVVVCRSNVVRGHQHDAADDPVRGGGDTDDPDDPPPDDDPHDQLQPQQGAHEYEWAAYPPDPPPPDDDDPVDDPVPRGDDDRAPHALSHEYEHHHDPQDFDDHPDDVPGHHHHYQYPLNSVLSSVQSVCCRHPVDRDDSVVSSVVVVVVVVD